Protein AF-A0A7C1CUQ2-F1 (afdb_monomer)

Mean predicted aligned error: 4.77 Å

pLDDT: mean 95.64, std 4.59, range [50.47, 98.88]

Secondary structure (DSSP, 8-state):
-EEEE-S-HHHHHHHHHH-GGGGGSEEE-B-TT--SHHHHHHHHHHHHHHHHHHT-PPPP-B--GGGGHHHHHHHTTSPTTSHHHHHHHHHHHHHHHHHHHHTT-SEEEEGGGG-TTS-HHHHHHHHHHHHHHHT-EE--S-----HHHHHHHTTT----SS-SSHHHHHHHHHHHHHHHHHHHHHHHHH-GGGGGGGGGTTSEEEGGG-----HHHHHHHHHHH--SEEE-SS--TTTTT-SEEE-SS-EEEEE-TT-

Radius of gyration: 22.44 Å; Cα contacts (8 Å, |Δi|>4): 387; chains: 1; bounding box: 48×43×60 Å

Structure (mmCIF, N/CA/C/O backbone):
data_AF-A0A7C1CUQ2-F1
#
_entry.id   AF-A0A7C1CUQ2-F1
#
loop_
_atom_site.group_PDB
_atom_site.id
_atom_site.type_symbol
_atom_site.label_atom_id
_atom_site.label_alt_id
_atom_site.label_comp_id
_atom_site.label_asym_id
_atom_site.label_entity_id
_atom_site.label_seq_id
_atom_site.pdbx_PDB_ins_code
_atom_site.Cartn_x
_atom_site.Cartn_y
_atom_site.Cartn_z
_atom_site.occupancy
_atom_site.B_iso_or_equiv
_atom_site.auth_seq_id
_atom_site.auth_comp_id
_atom_site.auth_asym_id
_atom_site.auth_atom_id
_atom_site.pdbx_PDB_model_num
ATOM 1 N N . MET A 1 1 ? -14.965 -9.491 21.537 1.00 90.06 1 MET A N 1
ATOM 2 C CA . MET A 1 1 ? -14.950 -9.366 20.059 1.00 90.06 1 MET A CA 1
ATOM 3 C C . MET A 1 1 ? -14.063 -8.183 19.712 1.00 90.06 1 MET A C 1
ATOM 5 O O . MET A 1 1 ? -14.203 -7.164 20.374 1.00 90.06 1 MET A O 1
ATOM 9 N N . ASN A 1 2 ? -13.146 -8.318 18.754 1.00 96.19 2 ASN A N 1
ATOM 10 C CA . ASN A 1 2 ? -12.240 -7.240 18.335 1.00 96.19 2 ASN A CA 1
ATOM 11 C C . ASN A 1 2 ? -12.663 -6.714 16.958 1.00 96.19 2 ASN A C 1
ATOM 13 O O . ASN A 1 2 ? -12.965 -7.527 16.085 1.00 96.19 2 ASN A O 1
ATOM 17 N N . LEU A 1 3 ? -12.648 -5.394 16.758 1.00 98.56 3 LEU A N 1
ATOM 18 C CA . LEU A 1 3 ? -12.862 -4.774 15.446 1.00 98.56 3 LEU A CA 1
ATOM 19 C C . LEU A 1 3 ? -11.516 -4.399 14.807 1.00 98.56 3 LEU A C 1
ATOM 21 O O . LEU A 1 3 ? -10.744 -3.615 15.362 1.00 98.56 3 LEU A O 1
ATOM 25 N N . LEU A 1 4 ? -11.229 -4.931 13.621 1.00 98.75 4 LEU A N 1
ATOM 26 C CA . LEU A 1 4 ? -9.996 -4.680 12.880 1.00 98.75 4 LEU A CA 1
ATOM 27 C C . LEU A 1 4 ? -10.258 -3.755 11.689 1.00 98.75 4 LEU A C 1
ATOM 29 O O . LEU A 1 4 ? -10.811 -4.165 10.670 1.00 98.75 4 LEU A O 1
ATOM 33 N N . HIS A 1 5 ? -9.769 -2.518 11.770 1.00 98.75 5 HIS A N 1
ATOM 34 C CA . HIS A 1 5 ? -9.721 -1.635 10.609 1.00 98.75 5 HIS A CA 1
ATOM 35 C C . HIS A 1 5 ? -8.734 -2.160 9.559 1.00 98.75 5 HIS A C 1
ATOM 37 O O . HIS A 1 5 ? -7.545 -2.328 9.846 1.00 98.75 5 HIS A O 1
ATOM 43 N N . VAL A 1 6 ? -9.185 -2.288 8.312 1.00 98.50 6 VAL A N 1
ATOM 44 C CA . VAL A 1 6 ? -8.386 -2.760 7.177 1.00 98.50 6 VAL A CA 1
ATOM 45 C C . VAL A 1 6 ? -8.102 -1.619 6.199 1.00 98.50 6 VAL A C 1
ATOM 47 O O . VAL A 1 6 ? -9.018 -1.027 5.637 1.00 98.50 6 VAL A O 1
ATOM 50 N N . CYS A 1 7 ? -6.823 -1.319 5.940 1.00 97.06 7 CYS A N 1
ATOM 51 C CA . CYS A 1 7 ? -6.423 -0.307 4.945 1.00 97.06 7 CYS A CA 1
ATOM 52 C C . CYS A 1 7 ? -6.209 -0.857 3.528 1.00 97.06 7 CYS A C 1
ATOM 54 O O . CYS A 1 7 ? -6.433 -0.139 2.551 1.00 97.06 7 CYS A O 1
ATOM 56 N N . CYS A 1 8 ? -5.738 -2.100 3.396 1.00 97.69 8 CYS A N 1
ATOM 57 C CA . CYS A 1 8 ? -5.583 -2.800 2.120 1.00 97.69 8 CYS A CA 1
ATOM 58 C C . CYS A 1 8 ? -5.369 -4.307 2.338 1.00 97.69 8 CYS A C 1
ATOM 60 O O . CYS A 1 8 ? -5.000 -4.732 3.433 1.00 97.69 8 CYS A O 1
ATOM 62 N N . ALA A 1 9 ? -5.544 -5.098 1.276 1.00 97.94 9 ALA A N 1
ATOM 63 C CA . ALA A 1 9 ? -5.305 -6.541 1.287 1.00 97.94 9 ALA A CA 1
ATOM 64 C C . ALA A 1 9 ? -3.894 -6.934 1.779 1.00 97.94 9 ALA A C 1
ATOM 66 O O . ALA A 1 9 ? -3.811 -7.742 2.701 1.00 97.94 9 ALA A O 1
ATOM 67 N N . PRO A 1 10 ? -2.785 -6.364 1.255 1.00 97.62 10 PRO A N 1
ATOM 68 C CA . PRO A 1 10 ? -1.447 -6.739 1.717 1.00 97.62 10 PRO A CA 1
ATOM 69 C C . PRO A 1 10 ? -1.202 -6.522 3.214 1.00 97.62 10 PRO A C 1
ATOM 71 O O . PRO A 1 10 ? -0.591 -7.367 3.869 1.00 97.62 10 PRO A O 1
ATOM 74 N N . ASP A 1 11 ? -1.701 -5.410 3.758 1.00 98.12 11 ASP A N 1
ATOM 75 C CA . ASP A 1 11 ? -1.549 -5.092 5.177 1.00 98.12 11 ASP A CA 1
ATOM 76 C C . ASP A 1 11 ? -2.409 -6.026 6.050 1.00 98.12 11 ASP A C 1
ATOM 78 O O . ASP A 1 11 ? -1.975 -6.397 7.138 1.00 98.12 11 ASP A O 1
ATOM 82 N N . LEU A 1 12 ? -3.585 -6.464 5.569 1.00 98.50 12 LEU A N 1
ATOM 83 C CA . LEU A 1 12 ? -4.388 -7.491 6.245 1.00 98.50 12 LEU A CA 1
ATOM 84 C C . LEU A 1 12 ? -3.644 -8.825 6.315 1.00 98.50 12 LEU A C 1
ATOM 86 O O . LEU A 1 12 ? -3.519 -9.370 7.408 1.00 98.50 12 LEU A O 1
ATOM 90 N N . VAL A 1 13 ? -3.116 -9.319 5.187 1.00 98.19 13 VAL A N 1
ATOM 91 C CA . VAL A 1 13 ? -2.350 -10.580 5.143 1.00 98.19 13 VAL A CA 1
ATOM 92 C C . VAL A 1 13 ? -1.184 -10.522 6.127 1.00 98.19 13 VAL A C 1
ATOM 94 O O . VAL A 1 13 ? -1.033 -11.416 6.955 1.00 98.19 13 VAL A O 1
ATOM 97 N N . SER A 1 14 ? -0.397 -9.443 6.087 1.00 98.25 14 SER A N 1
ATOM 98 C CA . SER A 1 14 ? 0.723 -9.238 7.012 1.00 98.25 14 SER A CA 1
ATOM 99 C C . SER A 1 14 ? 0.269 -9.261 8.475 1.00 98.25 14 SER A C 1
ATOM 101 O O . SER A 1 14 ? 0.836 -10.001 9.281 1.00 98.25 14 SER A O 1
ATOM 103 N N . ALA A 1 15 ? -0.818 -8.552 8.799 1.00 98.25 15 ALA A N 1
ATOM 104 C CA . ALA A 1 15 ? -1.339 -8.494 10.157 1.00 98.25 15 ALA A CA 1
ATOM 105 C C . ALA A 1 15 ? -1.796 -9.861 10.683 1.00 98.25 15 ALA A C 1
ATOM 107 O O . ALA A 1 15 ? -1.403 -10.247 11.782 1.00 98.25 15 ALA A O 1
ATOM 108 N N . VAL A 1 16 ? -2.582 -10.614 9.908 1.00 97.69 16 VAL A N 1
ATOM 109 C CA . VAL A 1 16 ? -3.115 -11.913 10.357 1.00 97.69 16 VAL A CA 1
ATOM 110 C C . VAL A 1 16 ? -2.063 -13.022 10.344 1.00 97.69 16 VAL A C 1
ATOM 112 O O . VAL A 1 16 ? -2.164 -13.967 11.125 1.00 97.69 16 VAL A O 1
ATOM 115 N N . VAL A 1 17 ? -1.043 -12.940 9.483 1.00 97.50 17 VAL A N 1
ATOM 116 C CA . VAL A 1 17 ? 0.112 -13.850 9.536 1.00 97.50 17 VAL A CA 1
ATOM 117 C C . VAL A 1 17 ? 0.910 -13.585 10.808 1.00 97.50 17 VAL A C 1
ATOM 119 O O . VAL A 1 17 ? 1.195 -14.521 11.549 1.00 97.50 17 VAL A O 1
ATOM 122 N N . LYS A 1 18 ? 1.191 -12.313 11.123 1.00 97.94 18 LYS A N 1
ATOM 123 C CA . LYS A 1 18 ? 1.966 -11.949 12.315 1.00 97.94 18 LYS A CA 1
ATOM 124 C C . LYS A 1 18 ? 1.218 -12.187 13.629 1.00 97.94 18 LYS A C 1
ATOM 126 O O . LYS A 1 18 ? 1.844 -12.500 14.639 1.00 97.94 18 LYS A O 1
ATOM 131 N N . ARG A 1 19 ? -0.099 -11.978 13.633 1.00 97.06 19 ARG A N 1
ATOM 132 C CA . ARG A 1 19 ? -0.985 -12.050 14.804 1.00 97.06 19 ARG A CA 1
ATOM 133 C C . ARG A 1 19 ? -2.198 -12.901 14.448 1.00 97.06 19 ARG A C 1
ATOM 135 O O . ARG A 1 19 ? -3.221 -12.397 13.984 1.00 97.06 19 ARG A O 1
ATOM 142 N N . ALA A 1 20 ? -2.063 -14.215 14.612 1.00 95.50 20 ALA A N 1
ATOM 143 C CA . ALA A 1 20 ? -3.069 -15.177 14.172 1.00 95.50 20 ALA A CA 1
ATOM 144 C C . ALA A 1 20 ? -4.441 -14.982 14.835 1.00 95.50 20 ALA A C 1
ATOM 146 O O . ALA A 1 20 ? -5.462 -15.290 14.218 1.00 95.50 20 ALA A O 1
ATOM 147 N N . GLU A 1 21 ? -4.478 -14.422 16.044 1.00 95.94 21 GLU A N 1
ATOM 148 C CA . GLU A 1 21 ? -5.701 -14.061 16.757 1.00 95.94 21 GLU A CA 1
ATOM 149 C C . GLU A 1 21 ? -6.559 -13.035 16.000 1.00 95.94 21 GLU A C 1
ATOM 151 O O . GLU A 1 21 ? -7.782 -13.045 16.143 1.00 95.94 21 GLU A O 1
ATOM 156 N N . LEU A 1 22 ? -5.954 -12.210 15.132 1.00 97.06 22 LEU A N 1
ATOM 157 C CA . LEU A 1 22 ? -6.678 -11.213 14.344 1.00 97.06 22 LEU A CA 1
ATOM 158 C C . LEU A 1 22 ? -7.625 -11.837 13.314 1.00 97.06 22 LEU A C 1
ATOM 160 O O . LEU A 1 22 ? -8.566 -11.160 12.908 1.00 97.06 22 LEU A O 1
ATOM 164 N N . ARG A 1 23 ? -7.454 -13.120 12.954 1.00 96.06 23 ARG A N 1
ATOM 165 C CA . ARG A 1 23 ? -8.391 -13.856 12.080 1.00 96.06 23 ARG A CA 1
ATOM 166 C C . ARG A 1 23 ? -9.810 -13.947 12.644 1.00 96.06 23 ARG A C 1
ATOM 168 O O . ARG A 1 23 ? -10.736 -14.189 11.888 1.00 96.06 23 ARG A O 1
ATOM 175 N N . LYS A 1 24 ? -9.975 -13.777 13.960 1.00 96.06 24 LYS A N 1
ATOM 176 C CA . LYS A 1 24 ? -11.276 -13.794 14.650 1.00 96.06 24 LYS A CA 1
ATOM 177 C C . LYS A 1 24 ? -11.887 -12.396 14.817 1.00 96.06 24 LYS A C 1
ATOM 179 O O . LYS A 1 24 ? -12.844 -12.241 15.571 1.00 96.06 24 LYS A O 1
ATOM 184 N N . SER A 1 25 ? -11.272 -11.372 14.228 1.00 97.69 25 SER A N 1
ATOM 185 C CA . SER A 1 25 ? -11.763 -9.997 14.330 1.00 97.69 25 SER A CA 1
ATOM 186 C C . SER A 1 25 ? -12.861 -9.756 13.309 1.00 97.69 25 SER A C 1
ATOM 188 O O . SER A 1 25 ? -12.743 -10.207 12.173 1.00 97.69 25 SER A O 1
ATOM 190 N N . GLU A 1 26 ? -13.849 -8.955 13.690 1.00 98.19 26 GLU A N 1
ATOM 191 C CA . GLU A 1 26 ? -14.748 -8.329 12.725 1.00 98.19 26 GLU A CA 1
ATOM 192 C C . GLU A 1 26 ? -13.917 -7.368 11.866 1.00 98.19 26 GLU A C 1
ATOM 194 O O . GLU A 1 26 ? -13.135 -6.572 12.402 1.00 98.19 26 GLU A O 1
ATOM 199 N N . LEU A 1 27 ? -14.023 -7.454 10.542 1.00 98.62 27 LEU A N 1
ATOM 200 C CA . LEU A 1 27 ? -13.268 -6.579 9.648 1.00 98.62 27 LEU A CA 1
ATOM 201 C C . LEU A 1 27 ? -14.042 -5.283 9.393 1.00 98.62 27 LEU A C 1
ATOM 203 O O . LEU A 1 27 ? -15.258 -5.276 9.252 1.00 98.62 27 LEU A O 1
ATOM 207 N N . PHE A 1 28 ? -13.323 -4.168 9.273 1.00 98.56 28 PHE A N 1
ATOM 208 C CA . PHE A 1 28 ? -13.909 -2.879 8.914 1.00 98.56 28 PHE A CA 1
ATOM 209 C C . PHE A 1 28 ? -13.085 -2.192 7.829 1.00 98.56 28 PHE A C 1
ATOM 211 O O . PHE A 1 28 ? -11.954 -1.757 8.065 1.00 98.56 28 PHE A O 1
ATOM 218 N N . PHE A 1 29 ? -13.640 -2.086 6.622 1.00 98.38 29 PHE A N 1
ATOM 219 C CA . PHE A 1 29 ? -12.973 -1.443 5.492 1.00 98.38 29 PHE A CA 1
ATOM 220 C C . PHE A 1 29 ? -13.489 -0.015 5.288 1.00 98.38 29 PHE A C 1
ATOM 222 O O . PHE A 1 29 ? -14.400 0.227 4.504 1.00 98.38 29 PHE A O 1
ATOM 229 N N . TYR A 1 30 ? -12.874 0.943 5.983 1.00 98.00 30 TYR A N 1
ATOM 230 C CA . TYR A 1 30 ? -13.230 2.361 5.905 1.00 98.00 30 TYR A CA 1
ATOM 231 C C . TYR A 1 30 ? -12.010 3.216 5.575 1.00 98.00 30 TYR A C 1
ATOM 233 O O . TYR A 1 30 ? -11.144 3.481 6.407 1.00 98.00 30 TYR A O 1
ATOM 241 N N . ASN A 1 31 ? -11.928 3.643 4.317 1.00 97.75 31 ASN A N 1
ATOM 242 C CA . ASN A 1 31 ? -10.782 4.375 3.791 1.00 97.75 31 ASN A CA 1
ATOM 243 C C . ASN A 1 31 ? -11.260 5.539 2.907 1.00 97.75 31 ASN A C 1
ATOM 245 O O . ASN A 1 31 ? -11.070 5.498 1.688 1.00 97.75 31 ASN A O 1
ATOM 249 N N . PRO A 1 32 ? -11.853 6.592 3.506 1.00 97.88 32 PRO A N 1
ATOM 250 C CA . PRO A 1 32 ? -12.431 7.721 2.765 1.00 97.88 32 PRO A CA 1
ATOM 251 C C . PRO A 1 32 ? -11.373 8.486 1.960 1.00 97.88 32 PRO A C 1
ATOM 253 O O . PRO A 1 32 ? -11.654 9.152 0.975 1.00 97.88 32 PRO A O 1
ATOM 256 N N . ASN A 1 33 ? -10.100 8.330 2.323 1.00 97.50 33 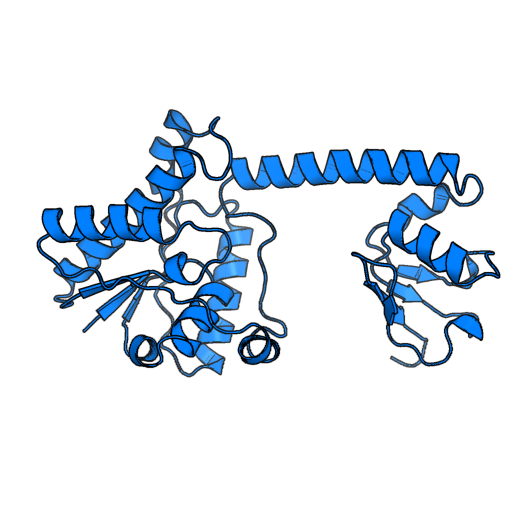ASN A N 1
ATOM 257 C CA . ASN A 1 33 ? -8.999 8.925 1.593 1.00 97.50 33 ASN A CA 1
ATOM 258 C C . ASN A 1 33 ? -8.737 8.284 0.220 1.00 97.50 33 ASN A C 1
ATOM 260 O O . ASN A 1 33 ? -7.834 8.767 -0.455 1.00 97.50 33 ASN A O 1
ATOM 264 N N . ILE A 1 34 ? -9.356 7.156 -0.151 1.00 98.12 34 ILE A N 1
ATOM 265 C CA . ILE A 1 34 ? -9.040 6.481 -1.418 1.00 98.12 34 ILE A CA 1
ATOM 266 C C . ILE A 1 34 ? -9.673 7.231 -2.592 1.00 98.12 34 ILE A C 1
ATOM 268 O O . ILE A 1 34 ? -10.890 7.363 -2.701 1.00 98.12 34 ILE A O 1
ATOM 272 N N . PHE A 1 35 ? -8.814 7.667 -3.504 1.00 96.12 35 PHE A N 1
ATOM 273 C CA . PHE A 1 35 ? -9.154 8.404 -4.701 1.00 96.12 35 PHE A CA 1
ATOM 274 C C . PHE A 1 35 ? -8.265 7.957 -5.871 1.00 96.12 35 PHE A C 1
ATOM 276 O O . PHE A 1 35 ? -7.043 7.903 -5.708 1.00 96.12 35 PHE A O 1
ATOM 283 N N . PRO A 1 36 ? -8.818 7.749 -7.075 1.00 96.88 36 PRO A N 1
ATOM 284 C CA . PRO A 1 36 ? -10.237 7.869 -7.422 1.00 96.88 36 PRO A CA 1
ATOM 285 C C . PRO A 1 36 ? -11.031 6.601 -7.050 1.00 96.88 36 PRO A C 1
ATOM 287 O O . PRO A 1 36 ? -10.481 5.666 -6.461 1.00 96.88 36 PRO A O 1
ATOM 290 N N . VAL A 1 37 ? -12.322 6.556 -7.388 1.00 97.12 37 VAL A N 1
ATOM 291 C CA . VAL A 1 37 ? -13.207 5.415 -7.087 1.00 97.12 37 VAL A CA 1
ATOM 292 C C . VAL A 1 37 ? -12.683 4.095 -7.665 1.00 97.12 37 VAL A C 1
ATOM 294 O O . VAL A 1 37 ? -12.789 3.048 -7.031 1.00 97.12 37 VAL A O 1
ATOM 297 N N . GLU A 1 38 ? -12.012 4.121 -8.817 1.00 97.69 38 GLU A N 1
ATOM 298 C CA . GLU A 1 38 ? -11.431 2.927 -9.434 1.00 97.69 38 GLU A CA 1
ATOM 299 C C . GLU A 1 38 ? -10.332 2.309 -8.561 1.00 97.69 38 GLU A C 1
ATOM 301 O O . GLU A 1 38 ? -10.172 1.089 -8.535 1.00 97.69 38 GLU A O 1
ATOM 306 N N . GLU A 1 39 ? -9.581 3.128 -7.817 1.00 97.81 39 GLU A N 1
ATOM 307 C CA . GLU A 1 39 ? -8.596 2.627 -6.855 1.00 97.81 39 GLU A CA 1
ATOM 308 C C . GLU A 1 39 ? -9.281 1.941 -5.673 1.00 97.81 39 GLU A C 1
ATOM 310 O O . GLU A 1 39 ? -8.819 0.892 -5.219 1.00 97.81 39 GLU A O 1
ATOM 315 N N . PHE A 1 40 ? -10.393 2.500 -5.192 1.00 97.88 40 PHE A N 1
ATOM 316 C CA . PHE A 1 40 ? -11.182 1.892 -4.124 1.00 97.88 40 PHE A CA 1
ATOM 317 C C . PHE A 1 40 ? -11.700 0.518 -4.550 1.00 97.88 40 PHE A C 1
ATOM 319 O O . PHE A 1 40 ? -11.466 -0.465 -3.845 1.00 97.88 40 PHE A O 1
ATOM 326 N N . LEU A 1 41 ? -12.298 0.425 -5.742 1.00 97.88 41 LEU A N 1
ATOM 327 C CA . LEU A 1 41 ? -12.801 -0.835 -6.290 1.00 97.88 41 LEU A CA 1
ATOM 328 C C . LEU A 1 41 ? -11.687 -1.878 -6.450 1.00 97.88 41 LEU A C 1
ATOM 330 O O . LEU A 1 41 ? -11.871 -3.033 -6.072 1.00 97.88 41 LEU A O 1
ATOM 334 N N . ARG A 1 42 ? -10.501 -1.482 -6.934 1.00 98.00 42 ARG A N 1
ATOM 335 C CA . ARG A 1 42 ? -9.339 -2.384 -7.045 1.00 98.00 42 ARG A CA 1
ATOM 336 C C . ARG A 1 42 ? -8.858 -2.892 -5.689 1.00 98.00 42 ARG A C 1
ATOM 338 O O . ARG A 1 42 ? -8.554 -4.077 -5.552 1.00 98.00 42 ARG A O 1
ATOM 345 N N . ARG A 1 43 ? -8.777 -2.017 -4.681 1.00 98.12 43 ARG A N 1
ATOM 346 C CA . ARG A 1 43 ? -8.374 -2.407 -3.319 1.00 98.12 43 ARG A CA 1
ATOM 347 C C . ARG A 1 43 ? -9.406 -3.314 -2.660 1.00 98.12 43 ARG A C 1
ATOM 349 O O . ARG A 1 43 ? -9.008 -4.272 -2.003 1.00 98.12 43 ARG A O 1
ATOM 356 N N . TYR A 1 44 ? -10.693 -3.039 -2.856 1.00 98.19 44 TYR A N 1
ATOM 357 C CA . TYR A 1 44 ? -11.774 -3.855 -2.312 1.00 98.19 44 TYR A CA 1
ATOM 358 C C . TYR A 1 44 ? -11.857 -5.229 -2.994 1.00 98.19 44 TYR A C 1
ATOM 360 O O . TYR A 1 44 ? -11.968 -6.238 -2.308 1.00 98.19 44 TYR A O 1
ATOM 368 N N . ASP A 1 45 ? -11.686 -5.318 -4.319 1.00 98.12 45 ASP A N 1
ATOM 369 C CA . ASP A 1 45 ? -11.609 -6.614 -5.015 1.00 98.12 45 ASP A CA 1
ATOM 370 C C . ASP A 1 45 ? -10.401 -7.447 -4.557 1.00 98.12 45 ASP A C 1
ATOM 372 O O . ASP A 1 45 ? -10.500 -8.661 -4.369 1.00 98.12 45 ASP A O 1
ATOM 376 N N . ALA A 1 46 ? -9.259 -6.801 -4.318 1.00 98.25 46 ALA A N 1
ATOM 377 C CA . ALA A 1 46 ? -8.096 -7.473 -3.751 1.00 98.25 46 ALA A CA 1
ATOM 378 C C . ALA A 1 46 ? -8.357 -7.973 -2.324 1.00 98.25 46 ALA A C 1
ATOM 380 O O . ALA A 1 46 ? -7.962 -9.089 -1.992 1.00 98.25 46 ALA A O 1
ATOM 381 N N . LEU A 1 47 ? -9.049 -7.176 -1.501 1.00 98.38 47 LEU A N 1
ATOM 382 C CA . LEU A 1 47 ? -9.488 -7.581 -0.166 1.00 98.38 47 LEU A CA 1
ATOM 383 C C . LEU A 1 47 ? -10.431 -8.784 -0.235 1.00 98.38 47 LEU A C 1
ATOM 385 O O . LEU A 1 47 ? -10.205 -9.756 0.475 1.00 98.38 47 LEU A O 1
ATOM 389 N N . ARG A 1 48 ? -11.416 -8.762 -1.136 1.00 98.19 48 ARG A N 1
ATOM 390 C CA . ARG A 1 48 ? -12.344 -9.873 -1.384 1.00 98.19 48 ARG A CA 1
ATOM 391 C C . ARG A 1 48 ? -11.612 -11.171 -1.721 1.00 98.19 48 ARG A C 1
ATOM 393 O O . ARG A 1 48 ? -11.933 -12.211 -1.155 1.00 98.19 48 ARG A O 1
ATOM 400 N N . LYS A 1 49 ? -10.621 -11.116 -2.619 1.00 97.81 49 LYS A N 1
ATOM 401 C CA . LYS A 1 49 ? -9.799 -12.283 -2.989 1.00 97.81 49 LYS A CA 1
ATOM 402 C C . LYS A 1 49 ? -9.021 -12.833 -1.794 1.00 97.81 49 LYS A C 1
ATOM 404 O O . LYS A 1 49 ? -9.065 -14.032 -1.555 1.00 97.81 49 LYS A O 1
ATOM 409 N N . VAL A 1 50 ? -8.377 -11.956 -1.021 1.00 97.94 50 VAL A N 1
ATOM 410 C CA . VAL A 1 50 ? -7.644 -12.347 0.194 1.00 97.94 50 VAL A CA 1
ATOM 411 C C . VAL A 1 50 ? -8.572 -12.944 1.251 1.00 97.94 50 VAL A C 1
ATOM 413 O O . VAL A 1 50 ? -8.231 -13.964 1.838 1.00 97.94 50 VAL A O 1
ATOM 416 N N . CYS A 1 51 ? -9.745 -12.352 1.485 1.00 97.94 51 CYS A N 1
ATOM 417 C CA . CYS A 1 51 ? -10.707 -12.876 2.455 1.00 97.94 51 CYS A CA 1
ATOM 418 C C . CYS A 1 51 ? -11.172 -14.283 2.059 1.00 97.94 51 CYS A C 1
ATOM 420 O O . CYS A 1 51 ? -11.159 -15.182 2.893 1.00 97.94 51 CYS A O 1
ATOM 422 N N . ALA A 1 52 ? -11.473 -14.504 0.774 1.00 97.00 52 ALA A N 1
ATOM 423 C CA . ALA A 1 52 ? -11.829 -15.826 0.265 1.00 97.00 52 ALA A CA 1
ATOM 424 C C . ALA A 1 52 ? -10.691 -16.849 0.438 1.00 97.00 52 ALA A C 1
ATOM 426 O O . ALA A 1 52 ? -10.924 -17.953 0.920 1.00 97.00 52 ALA A O 1
ATOM 427 N N . GLU A 1 53 ? -9.456 -16.482 0.090 1.00 96.12 53 GLU A N 1
ATOM 428 C CA . GLU A 1 53 ? -8.297 -17.379 0.187 1.00 96.12 53 GLU A CA 1
ATOM 429 C C . GLU A 1 53 ? -7.928 -17.718 1.639 1.00 96.12 53 GLU A C 1
ATOM 431 O O . GLU A 1 53 ? -7.521 -18.838 1.938 1.00 96.12 53 GLU A O 1
ATOM 436 N N . MET A 1 54 ? -8.112 -16.773 2.562 1.00 95.56 54 MET A N 1
ATOM 437 C CA . MET A 1 54 ? -7.769 -16.938 3.976 1.00 95.56 54 MET A CA 1
ATOM 438 C C . MET A 1 54 ? -8.947 -17.373 4.857 1.00 95.56 54 MET A C 1
ATOM 440 O O . MET A 1 54 ? -8.765 -17.483 6.070 1.00 95.56 54 MET A O 1
ATOM 444 N N . SER A 1 55 ? -10.123 -17.627 4.269 1.00 96.38 55 SER A N 1
ATOM 445 C CA . SER A 1 55 ? -11.366 -17.953 4.989 1.00 96.38 55 SER A CA 1
ATOM 446 C C . SER A 1 55 ? -11.729 -16.912 6.060 1.00 96.38 55 SER A C 1
ATOM 448 O O . SER A 1 55 ? -11.981 -17.254 7.213 1.00 96.38 55 SER A O 1
ATOM 450 N N . LEU A 1 56 ? -11.697 -15.633 5.679 1.00 97.38 56 LEU A N 1
ATOM 451 C CA . LEU A 1 56 ? -12.110 -14.496 6.505 1.00 97.38 56 LEU A CA 1
ATOM 452 C C . LEU A 1 56 ? -13.428 -13.921 5.983 1.00 97.38 56 LEU A C 1
ATOM 454 O O . LEU A 1 56 ? -13.668 -13.920 4.773 1.00 97.38 56 LEU A O 1
ATOM 458 N N . ASP A 1 57 ? -14.231 -13.361 6.882 1.00 96.81 57 ASP A N 1
ATOM 459 C CA . ASP A 1 57 ? -15.457 -12.665 6.505 1.00 96.81 57 ASP A CA 1
ATOM 460 C C . ASP A 1 57 ? -15.129 -11.341 5.805 1.00 96.81 57 ASP A C 1
ATOM 462 O O . ASP A 1 57 ? -14.328 -10.531 6.278 1.00 96.81 57 ASP A O 1
ATOM 466 N N . LEU A 1 58 ? -15.727 -11.132 4.632 1.00 97.94 58 LEU A N 1
ATOM 467 C CA . LEU A 1 58 ? -15.545 -9.909 3.858 1.00 97.94 58 LEU A CA 1
ATOM 468 C C . LEU A 1 58 ? -16.366 -8.777 4.495 1.00 97.94 58 LEU A C 1
ATOM 470 O O . LEU A 1 58 ? -17.586 -8.910 4.576 1.00 97.94 58 LEU A O 1
ATOM 474 N N . PRO A 1 59 ? -15.749 -7.643 4.876 1.00 96.88 59 PRO A N 1
ATOM 475 C CA . PRO A 1 59 ? -16.492 -6.511 5.414 1.00 96.88 59 PRO A CA 1
ATOM 476 C C . PRO A 1 59 ? -17.376 -5.849 4.360 1.00 96.88 59 PRO A C 1
ATOM 478 O O . PRO A 1 59 ? -17.049 -5.846 3.166 1.00 96.88 59 PRO A O 1
ATOM 481 N N . GLU A 1 60 ? -18.439 -5.190 4.817 1.00 94.50 60 GLU A N 1
ATOM 482 C CA . GLU A 1 60 ? -19.256 -4.321 3.972 1.00 94.50 60 GLU A CA 1
ATOM 483 C C . GLU A 1 60 ? -18.418 -3.242 3.270 1.00 94.50 60 GLU A C 1
ATOM 485 O O . GLU A 1 60 ? -17.377 -2.773 3.749 1.00 94.50 60 GLU A O 1
ATOM 490 N N . GLN A 1 61 ? -18.886 -2.849 2.089 1.00 90.44 61 GLN A N 1
ATOM 491 C CA . GLN A 1 61 ? -18.215 -1.873 1.250 1.00 90.44 61 GLN A CA 1
ATOM 492 C C . GLN A 1 61 ? -18.630 -0.447 1.639 1.00 90.44 61 GLN A C 1
ATOM 494 O O . GLN A 1 61 ? -19.630 0.070 1.148 1.00 90.44 61 GLN A O 1
ATOM 499 N N . TYR A 1 62 ? -17.829 0.223 2.470 1.00 91.44 62 TYR A N 1
ATOM 500 C CA . TYR A 1 62 ? -18.049 1.628 2.828 1.00 91.44 62 TYR A CA 1
ATOM 501 C C . TYR A 1 62 ? -17.171 2.574 2.001 1.00 91.44 62 TYR A C 1
ATOM 503 O O . TYR A 1 62 ? -15.947 2.610 2.167 1.00 91.44 62 TYR A O 1
ATOM 511 N N . TYR A 1 63 ? -17.796 3.371 1.129 1.00 93.56 63 TYR A N 1
ATOM 512 C CA . TYR A 1 63 ? -17.122 4.400 0.334 1.00 93.56 63 TYR A CA 1
ATOM 513 C C . TYR A 1 63 ? -17.744 5.779 0.564 1.00 93.56 63 TYR A C 1
ATOM 515 O O . TYR A 1 63 ? -18.712 6.140 -0.095 1.00 93.56 63 TYR A O 1
ATOM 523 N N . PHE A 1 64 ? -17.152 6.534 1.490 1.00 95.69 64 PHE A N 1
ATOM 524 C CA . PHE A 1 64 ? -17.566 7.892 1.861 1.00 95.69 64 PHE A CA 1
ATOM 525 C C . PHE A 1 64 ? -16.398 8.871 1.652 1.00 95.69 64 PHE A C 1
ATOM 527 O O . PHE A 1 64 ? -15.772 9.302 2.622 1.00 95.69 64 PHE A O 1
ATOM 534 N N . PRO A 1 65 ? -15.977 9.146 0.402 1.00 95.38 65 PRO A N 1
ATOM 535 C CA . PRO A 1 65 ? -14.830 10.018 0.131 1.00 95.38 65 PRO A CA 1
ATOM 536 C C . PRO A 1 65 ? -14.980 11.436 0.705 1.00 95.38 65 PRO A C 1
ATOM 538 O O . PRO A 1 65 ? -13.980 12.074 1.039 1.00 95.38 65 PRO A O 1
ATOM 541 N N . GLU A 1 66 ? -16.213 11.910 0.861 1.00 96.75 66 GLU A N 1
ATOM 542 C CA . GLU A 1 66 ? -16.571 13.190 1.463 1.00 96.75 66 GLU A CA 1
ATOM 543 C C . GLU A 1 66 ? -16.054 13.344 2.900 1.00 96.75 66 GLU A C 1
ATOM 545 O O . GLU A 1 66 ? -15.630 14.442 3.264 1.00 96.75 66 GLU A O 1
ATOM 550 N N . ASP A 1 67 ? -15.948 12.253 3.670 1.00 97.25 67 ASP A N 1
ATOM 551 C CA . ASP A 1 67 ? -15.413 12.262 5.042 1.00 97.25 67 ASP A CA 1
ATOM 552 C C . ASP A 1 67 ? -13.934 12.704 5.089 1.00 97.25 67 ASP A C 1
ATOM 554 O O . ASP A 1 67 ? -13.396 13.022 6.151 1.00 97.25 67 ASP A O 1
ATOM 558 N N . PHE A 1 68 ? -13.237 12.708 3.946 1.00 97.75 68 PHE A N 1
ATOM 559 C CA . PHE A 1 68 ? -11.845 13.144 3.838 1.00 97.75 68 PHE A CA 1
ATOM 560 C C . PHE A 1 68 ? -11.678 14.621 3.442 1.00 97.75 68 PHE A C 1
ATOM 562 O O . PHE A 1 68 ? -10.546 15.113 3.454 1.00 97.75 68 PHE A O 1
ATOM 569 N N . SER A 1 69 ? -12.764 15.328 3.112 1.00 95.94 69 SER A N 1
ATOM 570 C CA . SER A 1 69 ? -12.727 16.702 2.578 1.00 95.94 69 SER A CA 1
ATOM 571 C C . SER A 1 69 ? -12.011 17.666 3.522 1.00 95.94 69 SER A C 1
ATOM 573 O O . SER A 1 69 ? -11.021 18.273 3.128 1.00 95.94 69 SER A O 1
ATOM 575 N N . ASP A 1 70 ? -12.382 17.688 4.805 1.00 96.44 70 ASP A N 1
ATOM 576 C CA . ASP A 1 70 ? -11.771 18.584 5.801 1.00 96.44 70 ASP A CA 1
ATOM 577 C C . ASP A 1 70 ? -10.259 18.362 5.955 1.00 96.44 70 ASP A C 1
ATOM 579 O O . ASP A 1 70 ? -9.474 19.303 6.121 1.00 96.44 70 ASP A O 1
ATOM 583 N N . VAL A 1 71 ? -9.827 17.096 5.893 1.00 97.44 71 VAL A N 1
ATOM 584 C CA . VAL A 1 71 ? -8.404 16.738 5.950 1.00 97.44 71 VAL A CA 1
ATOM 585 C C . VAL A 1 71 ? -7.682 17.233 4.700 1.00 97.44 71 VAL A C 1
ATOM 587 O O . VAL A 1 71 ? -6.537 17.683 4.793 1.00 97.44 71 VAL A O 1
ATOM 590 N N . LEU A 1 72 ? -8.321 17.132 3.536 1.00 95.69 72 LEU A N 1
ATOM 591 C CA . LEU A 1 72 ? -7.758 17.588 2.274 1.00 95.69 72 LEU A CA 1
ATOM 592 C C . LEU A 1 72 ? -7.672 19.116 2.212 1.00 95.69 72 LEU A C 1
ATOM 594 O O . LEU A 1 72 ? -6.623 19.630 1.832 1.00 95.69 72 LEU A O 1
ATOM 598 N N . ASP A 1 73 ? -8.708 19.826 2.641 1.00 96.81 73 ASP A N 1
ATOM 599 C CA . ASP A 1 73 ? -8.757 21.289 2.618 1.00 96.81 73 ASP A CA 1
ATOM 600 C C . ASP A 1 73 ? -7.740 21.898 3.586 1.00 96.81 73 ASP A C 1
ATOM 602 O O . ASP A 1 73 ? -7.028 22.844 3.250 1.00 96.81 73 ASP A O 1
ATOM 606 N N . SER A 1 74 ? -7.599 21.298 4.771 1.00 97.44 74 SER A N 1
ATOM 607 C CA . SER A 1 74 ? -6.711 21.817 5.816 1.00 97.44 74 SER A CA 1
ATOM 608 C C . SER A 1 74 ? -5.251 21.388 5.642 1.00 97.44 74 SER A C 1
ATOM 610 O O . SER A 1 74 ? -4.339 22.117 6.023 1.00 97.44 74 SER A O 1
ATOM 612 N N . PHE A 1 75 ? -5.002 20.189 5.100 1.00 97.44 75 PHE A N 1
ATOM 613 C CA . PHE A 1 75 ? -3.665 19.575 5.076 1.00 97.44 75 PHE A CA 1
ATOM 614 C C . PHE A 1 75 ? -3.252 19.041 3.698 1.00 97.44 75 PHE A C 1
ATOM 616 O O . PHE A 1 75 ? -2.261 18.322 3.585 1.00 97.44 75 PHE A O 1
ATOM 623 N N . GLY A 1 76 ? -3.970 19.358 2.622 1.00 94.38 76 GLY A N 1
ATOM 624 C CA . GLY A 1 76 ? -3.705 18.815 1.285 1.00 94.38 76 GLY A CA 1
ATOM 625 C C . GLY A 1 76 ? -2.290 19.087 0.769 1.00 94.38 76 GLY A C 1
ATOM 626 O O . GLY A 1 76 ? -1.699 18.209 0.135 1.00 94.38 76 GLY A O 1
ATOM 627 N N . ALA A 1 77 ? -1.733 20.254 1.109 1.00 94.81 77 ALA A N 1
ATOM 628 C CA . ALA A 1 77 ? -0.392 20.694 0.718 1.00 94.81 77 ALA A CA 1
ATOM 629 C C . ALA A 1 77 ? 0.755 20.035 1.510 1.00 94.81 77 ALA A C 1
ATOM 631 O O . ALA A 1 77 ? 1.908 20.100 1.084 1.00 94.81 77 ALA A O 1
ATOM 632 N N . GLU A 1 78 ? 0.464 19.389 2.642 1.00 95.75 78 GLU A N 1
ATOM 633 C CA . GLU A 1 78 ? 1.473 18.683 3.436 1.00 95.75 78 GLU A CA 1
ATOM 634 C C . GLU A 1 78 ? 2.092 17.530 2.644 1.00 95.75 78 GLU A C 1
ATOM 636 O O . GLU A 1 78 ? 1.428 16.875 1.848 1.00 95.75 78 GLU A O 1
ATOM 641 N N . ARG A 1 79 ? 3.359 17.203 2.887 1.00 91.38 79 ARG A N 1
ATOM 642 C CA . ARG A 1 79 ? 3.991 16.035 2.250 1.00 91.38 79 ARG A CA 1
ATOM 643 C C . ARG A 1 79 ? 3.426 14.715 2.779 1.00 91.38 79 ARG A C 1
ATOM 645 O O . ARG A 1 79 ? 2.934 14.634 3.909 1.00 91.38 79 ARG A O 1
ATOM 652 N N . GLU A 1 80 ? 3.567 13.636 2.012 1.00 92.12 80 GLU A N 1
ATOM 653 C CA . GLU A 1 80 ? 3.303 12.295 2.537 1.00 92.12 80 GLU A CA 1
ATOM 654 C C . GLU A 1 80 ? 4.172 11.993 3.776 1.00 92.12 80 GLU A C 1
ATOM 656 O O . GLU A 1 80 ? 5.361 12.306 3.819 1.00 92.12 80 GLU A O 1
ATOM 661 N N . GLY A 1 81 ? 3.549 11.434 4.818 1.00 91.62 81 GLY A N 1
ATOM 662 C CA . GLY A 1 81 ? 4.154 11.254 6.144 1.00 91.62 81 GLY A CA 1
ATOM 663 C C . GLY A 1 81 ? 4.046 12.475 7.070 1.00 91.62 81 GLY A C 1
ATOM 664 O O . GLY A 1 81 ? 4.333 12.344 8.255 1.00 91.62 81 GLY A O 1
ATOM 665 N N . GLY A 1 82 ? 3.605 13.632 6.564 1.00 94.88 82 GLY A N 1
ATOM 666 C CA . GLY A 1 82 ? 3.349 14.845 7.348 1.00 94.88 82 GLY A CA 1
ATOM 667 C C . GLY A 1 82 ? 1.985 14.861 8.048 1.00 94.88 82 GLY A C 1
ATOM 668 O O . GLY A 1 82 ? 1.343 13.820 8.243 1.00 94.88 82 GLY A O 1
ATOM 669 N N . MET A 1 83 ? 1.510 16.063 8.397 1.00 97.12 83 MET A N 1
ATOM 670 C CA . MET A 1 83 ? 0.301 16.242 9.216 1.00 97.12 83 MET A CA 1
ATOM 671 C C . MET A 1 83 ? -0.962 15.673 8.553 1.00 97.12 83 MET A C 1
ATOM 673 O O . MET A 1 83 ? -1.798 15.065 9.222 1.00 97.12 83 MET A O 1
ATOM 677 N N . ARG A 1 84 ? -1.054 15.729 7.218 1.00 97.31 84 ARG A N 1
ATOM 678 C CA . ARG A 1 84 ? -2.115 15.056 6.448 1.00 97.31 84 ARG A CA 1
ATOM 679 C C . ARG A 1 84 ? -2.238 13.576 6.789 1.00 97.31 84 ARG A C 1
ATOM 681 O O . ARG A 1 84 ? -3.342 13.060 6.940 1.00 97.31 84 ARG A O 1
ATOM 688 N N . CYS A 1 85 ? -1.114 12.867 6.901 1.00 97.56 85 CYS A N 1
ATOM 689 C CA . CYS A 1 85 ? -1.127 11.446 7.235 1.00 97.56 85 CYS A CA 1
ATOM 690 C C . CYS A 1 85 ? -1.534 11.209 8.692 1.00 97.56 85 CYS A C 1
ATOM 692 O O . CYS A 1 85 ? -2.276 10.260 8.931 1.00 97.56 85 CYS A O 1
ATOM 694 N N . VAL A 1 86 ? -1.122 12.075 9.628 1.00 98.00 86 VAL A N 1
ATOM 695 C CA . VAL A 1 86 ? -1.589 12.044 11.029 1.00 98.00 86 VAL A CA 1
ATOM 696 C C . VAL A 1 86 ? -3.116 12.116 11.062 1.00 98.00 86 VAL A C 1
ATOM 698 O O . VAL A 1 86 ? -3.764 11.225 11.604 1.00 98.00 86 VAL A O 1
ATOM 701 N N . LYS A 1 87 ? -3.695 13.124 10.402 1.00 98.38 87 LYS A N 1
ATOM 702 C CA . LYS A 1 87 ? -5.142 13.373 10.396 1.00 98.38 87 LYS A CA 1
ATOM 703 C C . LYS A 1 87 ? -5.938 12.309 9.653 1.00 98.38 87 LYS A C 1
ATOM 705 O O . LYS A 1 87 ? -6.990 11.890 10.116 1.00 98.38 87 LYS A O 1
ATOM 710 N N . CYS A 1 88 ? -5.390 11.780 8.565 1.00 98.31 88 CYS A N 1
ATOM 711 C CA . CYS A 1 88 ? -5.951 10.635 7.853 1.00 98.31 88 CYS A CA 1
ATOM 712 C C . CYS A 1 88 ? -6.007 9.363 8.724 1.00 98.31 88 CYS A C 1
ATOM 714 O O . CYS A 1 88 ? -6.952 8.582 8.629 1.00 98.31 88 CYS A O 1
ATOM 716 N N . ILE A 1 89 ? -4.981 9.107 9.545 1.00 98.56 89 ILE A N 1
ATOM 717 C CA . ILE A 1 89 ? -4.973 7.972 10.483 1.00 98.56 89 ILE A CA 1
ATOM 718 C C . ILE A 1 89 ? -5.973 8.225 11.618 1.00 98.56 89 ILE A C 1
ATOM 720 O O . ILE A 1 89 ? -6.779 7.344 11.900 1.00 98.56 89 ILE A O 1
ATOM 724 N N . GLU A 1 90 ? -5.974 9.427 12.205 1.00 98.69 90 GLU A N 1
ATOM 725 C CA . GLU A 1 90 ? -6.919 9.832 13.259 1.00 98.69 90 GLU A CA 1
ATOM 726 C C . GLU A 1 90 ? -8.377 9.673 12.811 1.00 98.69 90 GLU A C 1
ATOM 728 O O . GLU A 1 90 ? -9.151 9.036 13.518 1.00 98.69 90 GLU A O 1
ATOM 733 N N . LEU A 1 91 ? -8.735 10.142 11.611 1.00 98.62 91 LEU A N 1
ATOM 734 C CA . LEU A 1 91 ? -10.077 9.991 11.035 1.00 98.62 91 LEU A CA 1
ATOM 735 C C . LEU A 1 91 ? -10.522 8.521 10.965 1.00 98.62 91 LEU A C 1
ATOM 737 O O . LEU A 1 91 ? -11.619 8.169 11.401 1.00 98.62 91 LEU A O 1
ATOM 741 N N . ARG A 1 92 ? -9.661 7.651 10.428 1.00 98.56 92 ARG A N 1
ATOM 742 C CA . ARG A 1 92 ? -9.973 6.227 10.240 1.00 98.56 92 ARG A CA 1
ATOM 743 C C . ARG A 1 92 ? -10.094 5.488 11.568 1.00 98.56 92 ARG A C 1
ATOM 745 O O . ARG A 1 92 ? -11.049 4.738 11.769 1.00 98.56 92 ARG A O 1
ATOM 752 N N . LEU A 1 93 ? -9.167 5.727 12.495 1.00 98.75 93 LEU A N 1
ATOM 753 C CA . LEU A 1 93 ? -9.200 5.097 13.815 1.00 98.75 93 LEU A CA 1
ATOM 754 C C . LEU A 1 93 ? -10.358 5.607 14.668 1.00 98.75 93 LEU A C 1
ATOM 756 O O . LEU A 1 93 ? -10.981 4.808 15.356 1.00 98.75 93 LEU A O 1
ATOM 760 N N . ARG A 1 94 ? -10.708 6.893 14.575 1.00 98.81 94 ARG A N 1
ATOM 761 C CA . ARG A 1 94 ? -11.863 7.464 15.275 1.00 98.81 94 ARG A CA 1
ATOM 762 C C . ARG A 1 94 ? -13.163 6.807 14.822 1.00 98.81 94 ARG A C 1
ATOM 764 O O . ARG A 1 94 ? -13.930 6.353 15.663 1.00 98.81 94 ARG A O 1
ATOM 771 N N . LYS A 1 95 ? -13.384 6.684 13.506 1.00 98.50 95 LYS A N 1
ATOM 772 C CA . LYS A 1 95 ? -14.561 5.979 12.966 1.00 98.50 95 LYS A CA 1
ATOM 773 C C . LYS A 1 95 ? -14.604 4.519 13.428 1.00 98.50 95 LYS A C 1
ATOM 775 O O . LYS A 1 95 ? -15.667 4.019 13.776 1.00 98.50 95 LYS A O 1
ATOM 780 N N . THR A 1 96 ? -13.441 3.869 13.483 1.00 98.62 96 THR A N 1
ATOM 781 C CA . THR A 1 96 ? -13.310 2.484 13.958 1.00 98.62 96 THR A CA 1
ATOM 782 C C . THR A 1 96 ? -13.657 2.361 15.443 1.00 98.62 96 THR A C 1
ATOM 784 O O . THR A 1 96 ? -14.423 1.478 15.801 1.00 98.62 96 THR A O 1
ATOM 787 N N . ALA A 1 97 ? -13.158 3.253 16.304 1.00 98.75 97 ALA A N 1
ATOM 788 C CA . ALA A 1 97 ? -13.468 3.251 17.736 1.00 98.75 97 ALA A CA 1
ATOM 789 C C . ALA A 1 97 ? -14.968 3.476 18.001 1.00 98.75 97 ALA A C 1
ATOM 791 O O . ALA A 1 97 ? -15.570 2.759 18.800 1.00 98.75 97 ALA A O 1
ATOM 792 N N . ILE A 1 98 ? -15.586 4.418 17.276 1.00 98.50 98 ILE A N 1
ATOM 793 C CA . ILE A 1 98 ? -17.033 4.681 17.344 1.00 98.50 98 ILE A CA 1
ATOM 794 C C . ILE A 1 98 ? -17.827 3.431 16.949 1.00 98.50 98 ILE A C 1
ATOM 796 O O . ILE A 1 98 ? -18.723 3.015 17.685 1.00 98.50 98 ILE A O 1
ATOM 800 N N . LEU A 1 99 ? -17.483 2.806 15.815 1.00 98.38 99 LEU A N 1
ATOM 801 C CA . LEU A 1 99 ? -18.156 1.591 15.360 1.00 98.38 99 LEU A CA 1
ATOM 802 C C . LEU A 1 99 ? -17.975 0.452 16.369 1.00 98.38 99 LEU A C 1
ATOM 804 O O . LEU A 1 99 ? -18.960 -0.166 16.760 1.00 98.38 99 LEU A O 1
ATOM 808 N N . ALA A 1 100 ? -16.749 0.231 16.848 1.00 98.44 100 ALA A N 1
ATOM 809 C CA . ALA A 1 100 ? -16.424 -0.803 17.825 1.00 98.44 100 ALA A CA 1
ATOM 810 C C . ALA A 1 100 ? -17.282 -0.681 19.095 1.00 98.44 100 ALA A C 1
ATOM 812 O O . ALA A 1 100 ? -17.875 -1.669 19.525 1.00 98.44 100 ALA A O 1
ATOM 813 N N . LYS A 1 101 ? -17.439 0.531 19.644 1.00 98.00 101 LYS A N 1
ATOM 814 C CA . LYS A 1 101 ? -18.359 0.778 20.763 1.00 98.00 101 LYS A CA 1
ATOM 815 C C . LYS A 1 101 ? -19.813 0.479 20.399 1.00 98.00 101 LYS A C 1
ATOM 817 O O . LYS A 1 101 ? -20.497 -0.185 21.172 1.00 98.00 101 LYS A O 1
ATOM 822 N N . SER A 1 102 ? -20.277 0.935 19.234 1.00 97.62 102 SER A N 1
ATOM 823 C CA . SER A 1 102 ? -21.677 0.759 18.820 1.00 97.62 102 SER A CA 1
ATOM 824 C C . SER A 1 102 ? -22.090 -0.708 18.648 1.00 97.62 102 SER A C 1
ATOM 826 O O . SER A 1 102 ? -23.236 -1.049 18.922 1.00 97.62 102 SER A O 1
ATOM 828 N N . ILE A 1 103 ? -21.152 -1.581 18.264 1.00 97.19 103 ILE A N 1
ATOM 829 C CA . ILE A 1 103 ? -21.391 -3.024 18.095 1.00 97.19 103 ILE A CA 1
ATOM 830 C C . ILE A 1 103 ? -21.019 -3.847 19.341 1.00 97.19 103 ILE A C 1
ATOM 832 O O . ILE A 1 103 ? -21.025 -5.075 19.293 1.00 97.19 103 ILE A O 1
ATOM 836 N N . GLY A 1 104 ? -20.647 -3.198 20.451 1.00 97.62 104 GLY A N 1
ATOM 837 C CA . GLY A 1 104 ? -20.253 -3.879 21.688 1.00 97.62 104 GLY A CA 1
ATOM 838 C C . GLY A 1 104 ? -18.928 -4.649 21.598 1.00 97.62 104 GLY A C 1
ATOM 839 O O . GLY A 1 104 ? -18.722 -5.615 22.335 1.00 97.62 104 GLY A O 1
ATOM 840 N N . ALA A 1 105 ? -18.020 -4.261 20.697 1.00 98.00 105 ALA A N 1
ATOM 841 C CA . ALA A 1 105 ? -16.672 -4.815 20.664 1.00 98.00 105 ALA A CA 1
ATOM 842 C C . ALA A 1 105 ? -15.900 -4.422 21.936 1.00 98.00 105 ALA A C 1
ATOM 844 O O . ALA A 1 105 ? -16.025 -3.311 22.450 1.00 98.00 105 ALA A O 1
ATOM 845 N N . SER A 1 106 ? -15.075 -5.343 22.435 1.00 97.94 106 SER A N 1
ATOM 846 C CA . SER A 1 106 ? -14.234 -5.118 23.617 1.00 97.94 106 SER A CA 1
ATOM 847 C C . SER A 1 106 ? -13.013 -4.263 23.291 1.00 97.94 106 SER A C 1
ATOM 849 O O . SER A 1 106 ? -12.484 -3.577 24.158 1.00 97.94 106 SER A O 1
ATOM 851 N N . SER A 1 107 ? -12.568 -4.320 22.037 1.00 98.56 107 SER A N 1
ATOM 852 C CA . SER A 1 107 ? -11.366 -3.650 21.572 1.00 98.56 107 SER A CA 1
ATOM 853 C C . SER A 1 107 ? -11.429 -3.345 20.077 1.00 98.56 107 SER A C 1
ATOM 855 O O . SER A 1 107 ? -12.240 -3.911 19.333 1.00 98.56 107 SER A O 1
ATOM 857 N N . PHE A 1 108 ? -10.565 -2.434 19.638 1.00 98.88 108 PHE A N 1
ATOM 858 C CA . PHE A 1 108 ? -10.340 -2.142 18.229 1.00 98.88 108 PHE A CA 1
ATOM 859 C C . PHE A 1 108 ? -8.847 -2.077 17.898 1.00 98.88 108 PHE A C 1
ATOM 861 O O . PHE A 1 108 ? -7.996 -1.835 18.754 1.00 98.88 108 PHE A O 1
ATOM 868 N N . THR A 1 109 ? -8.510 -2.280 16.627 1.00 98.81 109 THR A N 1
ATOM 869 C CA . THR A 1 109 ? -7.137 -2.153 16.122 1.00 98.81 109 THR A CA 1
ATOM 870 C C . THR A 1 109 ? -7.115 -1.864 14.620 1.00 98.81 109 THR A C 1
ATOM 872 O O . THR A 1 109 ? -8.147 -1.588 14.007 1.00 98.81 109 THR A O 1
ATOM 875 N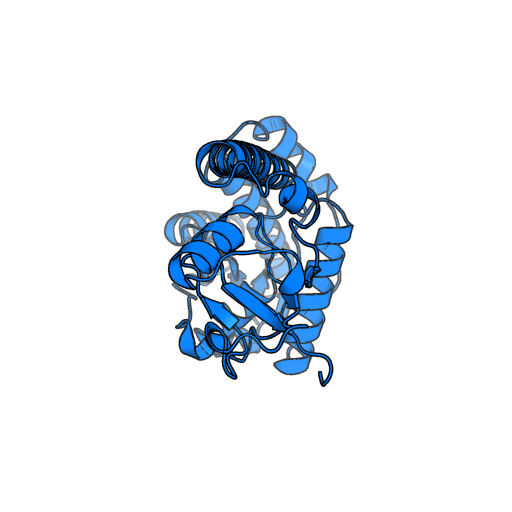 N . THR A 1 110 ? -5.934 -1.871 13.999 1.00 98.81 110 THR A N 1
ATOM 876 C CA . THR A 1 110 ? -5.752 -1.515 12.594 1.00 98.81 110 THR A CA 1
ATOM 877 C C . THR A 1 110 ? -4.621 -2.277 11.913 1.00 98.81 110 THR A C 1
ATOM 879 O O . THR A 1 110 ? -3.529 -2.441 12.456 1.00 98.81 110 THR A O 1
ATOM 882 N N . THR A 1 111 ? -4.829 -2.644 10.648 1.00 98.62 111 THR A N 1
ATOM 883 C CA . THR A 1 111 ? -3.770 -3.187 9.785 1.00 98.62 111 THR A CA 1
ATOM 884 C C . THR A 1 111 ? -2.708 -2.140 9.431 1.00 98.62 111 THR A C 1
ATOM 886 O O . THR A 1 111 ? -1.658 -2.493 8.905 1.00 98.62 111 THR A O 1
ATOM 889 N N . LEU A 1 112 ? -2.908 -0.851 9.745 1.00 98.38 112 LEU A N 1
ATOM 890 C CA . LEU A 1 112 ? -1.870 0.176 9.565 1.00 98.38 112 LEU A CA 1
ATOM 891 C C . LEU A 1 112 ? -0.589 -0.143 10.359 1.00 98.38 112 LEU A C 1
ATOM 893 O O . LEU A 1 112 ? 0.492 0.267 9.943 1.00 98.38 112 LEU A O 1
ATOM 897 N N . LEU A 1 113 ? -0.698 -0.917 11.444 1.00 98.69 113 LEU A N 1
ATOM 898 C CA . LEU A 1 113 ? 0.428 -1.436 12.230 1.00 98.69 113 LEU A CA 1
ATOM 899 C C . LEU A 1 113 ? 1.260 -2.499 11.483 1.00 98.69 113 LEU A C 1
ATOM 901 O O . LEU A 1 113 ? 2.399 -2.773 11.862 1.00 98.69 113 LEU A O 1
ATOM 905 N N . ALA A 1 114 ? 0.719 -3.074 10.406 1.00 98.12 114 ALA A N 1
ATOM 906 C CA . ALA A 1 114 ? 1.415 -3.995 9.509 1.00 98.12 114 ALA A CA 1
ATOM 907 C C . ALA A 1 114 ? 2.038 -3.287 8.296 1.00 98.12 114 ALA A C 1
ATOM 909 O O . ALA A 1 114 ? 2.863 -3.870 7.590 1.00 98.12 114 ALA A O 1
ATOM 910 N N . SER A 1 115 ? 1.685 -2.020 8.061 1.00 95.62 115 SER A N 1
ATOM 911 C CA . SER A 1 115 ? 2.162 -1.281 6.899 1.00 95.62 115 SER A CA 1
ATOM 912 C C . SER A 1 115 ? 3.631 -0.866 7.073 1.00 95.62 115 SER A C 1
ATOM 914 O O . SER A 1 115 ? 3.976 -0.205 8.064 1.00 95.62 115 SER A O 1
ATOM 916 N N . PRO A 1 116 ? 4.524 -1.167 6.111 1.00 92.94 116 PRO A N 1
ATOM 917 C CA . PRO A 1 116 ? 5.913 -0.703 6.157 1.00 92.94 116 PRO A CA 1
ATOM 918 C C . PRO A 1 116 ? 6.015 0.821 5.993 1.00 92.94 116 PRO A C 1
ATOM 920 O O . PRO A 1 116 ? 6.977 1.433 6.443 1.00 92.94 116 PRO A O 1
ATOM 923 N N . MET A 1 117 ? 4.995 1.439 5.391 1.00 91.69 117 MET A N 1
ATOM 924 C CA . MET A 1 117 ? 4.947 2.869 5.080 1.00 91.69 117 MET A CA 1
ATOM 925 C C . MET A 1 117 ? 4.399 3.729 6.225 1.00 91.69 117 MET A C 1
ATOM 927 O O . MET A 1 117 ? 4.340 4.952 6.093 1.00 91.69 117 MET A O 1
ATOM 931 N N . LYS A 1 118 ? 3.925 3.122 7.320 1.00 95.19 118 LYS A N 1
ATOM 932 C CA . LYS A 1 118 ? 3.316 3.837 8.450 1.00 95.19 118 LYS A CA 1
ATOM 933 C C . LYS A 1 118 ? 4.172 3.694 9.700 1.00 95.19 118 LYS A C 1
ATOM 935 O O . LYS A 1 118 ? 4.735 2.635 9.965 1.00 95.19 118 LYS A O 1
ATOM 940 N N . SER A 1 119 ? 4.284 4.780 10.461 1.00 96.88 119 SER A N 1
ATOM 941 C CA . SER A 1 119 ? 4.978 4.769 11.747 1.00 96.88 119 SER A CA 1
ATOM 942 C C . SER A 1 119 ? 4.114 4.051 12.778 1.00 96.88 119 SER A C 1
ATOM 944 O O . SER A 1 119 ? 3.021 4.519 13.094 1.00 96.88 119 SER A O 1
ATOM 946 N N . ILE A 1 120 ? 4.613 2.932 13.311 1.00 98.00 120 ILE A N 1
ATOM 947 C CA . ILE A 1 120 ? 3.937 2.187 14.381 1.00 98.00 120 ILE A CA 1
ATOM 948 C C . ILE A 1 120 ? 3.721 3.105 15.584 1.00 98.00 120 ILE A C 1
ATOM 950 O O . ILE A 1 120 ? 2.597 3.225 16.043 1.00 98.00 120 ILE A O 1
ATOM 954 N N . ALA A 1 121 ? 4.753 3.834 16.021 1.00 98.06 121 ALA A N 1
ATOM 955 C CA . ALA A 1 121 ? 4.657 4.745 17.163 1.00 98.06 121 ALA A CA 1
ATOM 956 C C . ALA A 1 121 ? 3.562 5.810 16.982 1.00 98.06 121 ALA A C 1
ATOM 958 O O . ALA A 1 121 ? 2.808 6.093 17.906 1.00 98.06 121 ALA A O 1
ATOM 959 N N . GLN A 1 122 ? 3.434 6.366 15.775 1.00 98.25 122 GLN A N 1
ATOM 960 C CA . GLN A 1 122 ? 2.402 7.358 15.476 1.00 98.25 122 GLN A CA 1
ATOM 961 C C . GLN A 1 122 ? 0.996 6.747 15.475 1.00 98.25 122 GLN A C 1
ATOM 963 O O . GLN A 1 122 ? 0.064 7.359 15.989 1.00 98.25 122 GLN A O 1
ATOM 968 N N . VAL A 1 123 ? 0.832 5.556 14.892 1.00 98.69 123 VAL A N 1
ATOM 969 C CA . VAL A 1 123 ? -0.450 4.836 14.896 1.00 98.69 123 VAL A CA 1
ATOM 970 C C . VAL A 1 123 ? -0.842 4.466 16.327 1.00 98.69 123 VAL A C 1
ATOM 972 O O . VAL A 1 123 ? -1.988 4.695 16.701 1.00 98.69 123 VAL A O 1
ATOM 975 N N . THR A 1 124 ? 0.108 3.978 17.131 1.00 98.69 124 THR A N 1
ATOM 976 C CA . THR A 1 124 ? -0.078 3.675 18.555 1.00 98.69 124 THR A CA 1
ATOM 977 C C . THR A 1 124 ? -0.549 4.895 19.327 1.00 98.69 124 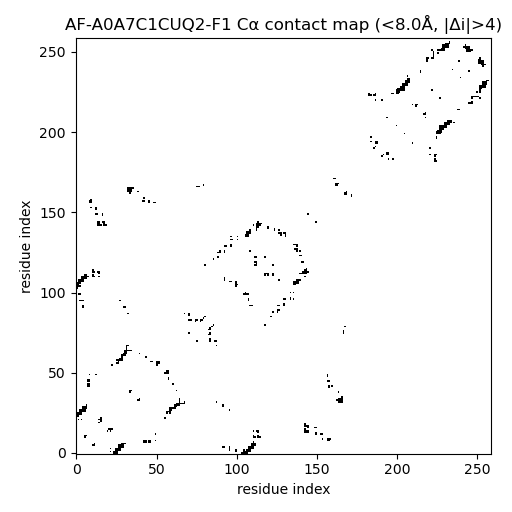THR A C 1
ATOM 979 O O . THR A 1 124 ? -1.603 4.836 19.945 1.00 98.69 124 THR A O 1
ATOM 982 N N . LEU A 1 125 ? 0.162 6.019 19.211 1.00 98.62 125 LEU A N 1
ATOM 983 C CA . LEU A 1 125 ? -0.175 7.250 19.924 1.00 98.62 125 LEU A CA 1
ATOM 984 C C . LEU A 1 125 ? -1.601 7.734 19.612 1.00 98.62 125 LEU A C 1
ATOM 986 O O . LEU A 1 125 ? -2.341 8.135 20.507 1.00 98.62 125 LEU A O 1
ATOM 990 N N . ILE A 1 126 ? -1.998 7.699 18.336 1.00 98.75 126 ILE A N 1
ATOM 991 C CA . ILE A 1 126 ? -3.353 8.087 17.919 1.00 98.75 126 ILE A CA 1
ATOM 992 C C . ILE A 1 126 ? -4.386 7.087 18.456 1.00 98.75 126 ILE A C 1
ATOM 994 O O . ILE A 1 126 ? -5.430 7.503 18.952 1.00 98.75 126 ILE A O 1
ATOM 998 N N . GLY A 1 127 ? -4.105 5.786 18.356 1.00 98.81 127 GLY A N 1
ATOM 999 C CA . GLY A 1 127 ? -4.992 4.728 18.832 1.00 98.81 127 GLY A CA 1
ATOM 1000 C C . GLY A 1 127 ? -5.226 4.786 20.340 1.00 98.81 127 GLY A C 1
ATOM 1001 O O . GLY A 1 127 ? -6.373 4.755 20.764 1.00 98.81 127 GLY A O 1
ATOM 1002 N N . GLU A 1 128 ? -4.173 4.965 21.140 1.00 98.69 128 GLU A N 1
ATOM 1003 C CA . GLU A 1 128 ? -4.247 5.104 22.603 1.00 98.69 128 GLU A CA 1
ATOM 1004 C C . GLU A 1 128 ? -5.013 6.361 23.029 1.00 98.69 128 GLU A C 1
ATOM 1006 O O . GLU A 1 128 ? -5.833 6.312 23.945 1.00 98.69 128 GLU A O 1
ATOM 1011 N N . LYS A 1 129 ? -4.814 7.485 22.328 1.00 98.81 129 LYS A N 1
ATOM 1012 C CA . LYS A 1 129 ? -5.598 8.703 22.569 1.00 98.81 129 LYS A CA 1
ATOM 1013 C C . LYS A 1 129 ? -7.094 8.450 22.354 1.00 98.81 129 LYS A C 1
ATOM 1015 O O . LYS A 1 129 ? -7.907 8.859 23.177 1.00 98.81 129 LYS A O 1
ATOM 1020 N N . LEU A 1 130 ? -7.457 7.788 21.255 1.00 98.81 130 LEU A N 1
ATOM 1021 C CA . LEU A 1 130 ? -8.852 7.471 20.939 1.00 98.81 130 LEU A CA 1
ATOM 1022 C C . LEU A 1 130 ? -9.419 6.402 21.882 1.00 98.81 130 LEU A C 1
ATOM 1024 O O . LEU A 1 130 ? -10.587 6.476 22.242 1.00 98.81 130 LEU A O 1
ATOM 1028 N N . ALA A 1 131 ? -8.600 5.446 22.318 1.00 98.56 131 ALA A N 1
ATOM 1029 C CA . ALA A 1 131 ? -8.973 4.458 23.323 1.00 98.56 131 ALA A CA 1
ATOM 1030 C C . ALA A 1 131 ? -9.413 5.122 24.630 1.00 98.56 131 ALA A C 1
ATOM 1032 O O . ALA A 1 131 ? -10.472 4.794 25.159 1.00 98.56 131 ALA A O 1
ATOM 1033 N N . ALA A 1 132 ? -8.635 6.098 25.106 1.00 98.50 132 ALA A N 1
ATOM 1034 C CA . ALA A 1 132 ? -8.974 6.879 26.290 1.00 98.50 132 ALA A CA 1
ATOM 1035 C C . ALA A 1 132 ? -10.215 7.761 26.071 1.00 98.50 132 ALA A C 1
ATOM 1037 O O . ALA A 1 132 ? -11.069 7.844 26.945 1.00 98.50 132 ALA A O 1
ATOM 1038 N N . GLU A 1 133 ? -10.332 8.401 24.903 1.00 98.50 133 GLU A N 1
ATOM 1039 C CA . GLU A 1 133 ? -11.465 9.276 24.576 1.00 98.50 133 GLU A CA 1
ATOM 1040 C C . GLU A 1 133 ? -12.799 8.520 24.510 1.00 98.50 133 GLU A C 1
ATOM 1042 O O . GLU A 1 133 ? -13.818 9.014 24.986 1.00 98.50 133 GLU A O 1
ATOM 1047 N N . PHE A 1 134 ? -12.791 7.328 23.916 1.00 98.00 134 PHE A N 1
ATOM 1048 C CA . PHE A 1 134 ? -13.990 6.523 23.712 1.00 98.00 134 PHE A CA 1
ATOM 1049 C C . PHE A 1 134 ? -14.167 5.421 24.755 1.00 98.00 134 PHE A C 1
ATOM 1051 O O . PHE A 1 134 ? -15.124 4.671 24.630 1.00 98.00 134 PHE A O 1
ATOM 1058 N N . ASP A 1 135 ? -13.293 5.305 25.759 1.00 97.75 135 ASP A N 1
ATOM 1059 C CA . ASP A 1 135 ? -13.324 4.253 26.788 1.00 97.75 135 ASP A CA 1
ATOM 1060 C C . ASP A 1 135 ? -13.338 2.822 26.200 1.00 97.75 135 ASP A C 1
ATOM 1062 O O . ASP A 1 135 ? -14.128 1.963 26.582 1.00 97.75 135 ASP A O 1
ATOM 1066 N N . ILE A 1 136 ? -12.512 2.546 25.190 1.00 98.44 136 ILE A N 1
ATOM 1067 C CA . ILE A 1 136 ? -12.411 1.223 24.544 1.00 98.44 136 ILE A CA 1
ATOM 1068 C C . ILE A 1 136 ? -10.950 0.838 24.346 1.00 98.44 136 ILE A C 1
ATOM 1070 O O . ILE A 1 136 ? -10.130 1.678 24.000 1.00 98.44 136 ILE A O 1
ATOM 1074 N N . GLU A 1 137 ? -10.606 -0.435 24.533 1.00 98.56 137 GLU A N 1
ATOM 1075 C CA . GLU A 1 137 ? -9.227 -0.898 24.378 1.00 98.56 137 GLU A CA 1
ATOM 1076 C C . GLU A 1 137 ? -8.741 -0.757 22.923 1.00 98.56 137 GLU A C 1
ATOM 1078 O O . GLU A 1 137 ? -9.394 -1.218 21.983 1.00 98.56 137 GLU A O 1
ATOM 1083 N N . PHE A 1 138 ? -7.554 -0.173 22.736 1.00 98.75 138 PHE A N 1
ATOM 1084 C CA . PHE A 1 138 ? -6.833 -0.216 21.465 1.00 98.75 138 PHE A CA 1
ATOM 1085 C C . PHE A 1 138 ? -5.706 -1.247 21.525 1.00 98.75 138 PHE A C 1
ATOM 1087 O O . PHE A 1 138 ? -4.745 -1.089 22.279 1.00 98.75 138 PHE A O 1
ATOM 1094 N N . VAL A 1 139 ? -5.784 -2.284 20.690 1.00 98.50 139 VAL A N 1
ATOM 1095 C CA . VAL A 1 139 ? -4.728 -3.303 20.614 1.00 98.50 139 VAL A CA 1
ATOM 1096 C C . VAL A 1 139 ? -3.620 -2.805 19.696 1.00 98.50 139 VAL A C 1
ATOM 1098 O O . VAL A 1 139 ? -3.791 -2.754 18.479 1.00 98.50 139 VAL A O 1
ATOM 1101 N N . SER A 1 140 ? -2.461 -2.469 20.257 1.00 98.06 140 SER A N 1
ATOM 1102 C CA . SER A 1 140 ? -1.289 -2.058 19.478 1.00 98.06 140 SER A CA 1
ATOM 1103 C C . SER A 1 140 ? -0.251 -3.181 19.305 1.00 98.06 140 SER A C 1
ATOM 1105 O O . SER A 1 140 ? -0.345 -4.263 19.890 1.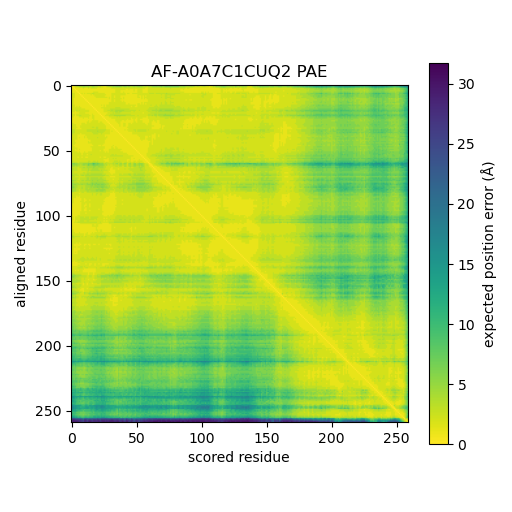00 98.06 140 SER A O 1
ATOM 1107 N N . GLY A 1 141 ? 0.760 -2.935 18.472 1.00 97.44 141 GLY A N 1
ATOM 1108 C CA . GLY A 1 141 ? 1.919 -3.804 18.291 1.00 97.44 141 GLY A CA 1
ATOM 1109 C C . GLY A 1 141 ? 2.561 -3.689 16.912 1.00 97.44 141 GLY A C 1
ATOM 1110 O O . GLY A 1 141 ? 2.083 -2.984 16.028 1.00 97.44 141 GLY A O 1
ATOM 1111 N N . ASN A 1 142 ? 3.663 -4.410 16.712 1.00 98.00 142 ASN A N 1
ATOM 1112 C CA . ASN A 1 142 ? 4.248 -4.577 15.385 1.00 98.00 142 ASN A CA 1
ATOM 1113 C C . ASN A 1 142 ? 3.581 -5.761 14.679 1.00 98.00 142 ASN A C 1
ATOM 1115 O O . ASN A 1 142 ? 3.818 -6.914 15.042 1.00 98.00 142 ASN A O 1
ATOM 1119 N N . PHE A 1 143 ? 2.753 -5.472 13.676 1.00 98.19 143 PHE A N 1
ATOM 1120 C CA . PHE A 1 143 ? 2.012 -6.489 12.923 1.00 98.19 143 PHE A CA 1
ATOM 1121 C C . PHE A 1 143 ? 2.684 -6.832 11.586 1.00 98.19 143 PHE A C 1
ATOM 1123 O O . PHE A 1 143 ? 2.055 -7.402 10.702 1.00 98.19 143 PHE A O 1
ATOM 1130 N N . ARG A 1 144 ? 3.958 -6.467 11.409 1.00 97.81 144 ARG A N 1
ATOM 1131 C CA . ARG A 1 144 ? 4.728 -6.784 10.203 1.00 97.81 144 ARG A CA 1
ATOM 1132 C C . ARG A 1 144 ? 5.208 -8.236 10.264 1.00 97.81 144 ARG A C 1
ATOM 1134 O O . ARG A 1 144 ? 5.988 -8.586 11.153 1.00 97.81 144 ARG A O 1
ATOM 1141 N N . ALA A 1 145 ? 4.729 -9.058 9.336 1.00 96.94 145 ALA A N 1
ATOM 1142 C CA . ALA A 1 145 ? 5.213 -10.420 9.114 1.00 96.94 145 ALA A CA 1
ATOM 1143 C C . ALA A 1 145 ? 6.485 -10.444 8.253 1.00 96.94 145 ALA A C 1
ATOM 1145 O O . ALA A 1 145 ? 6.800 -9.465 7.563 1.00 96.94 145 ALA A O 1
ATOM 1146 N N . ASP A 1 146 ? 7.206 -11.565 8.287 1.00 94.94 146 ASP A N 1
ATOM 1147 C CA . ASP A 1 146 ? 8.413 -11.726 7.489 1.00 94.94 146 ASP A CA 1
ATOM 1148 C C . ASP A 1 146 ? 8.075 -11.870 6.002 1.00 94.94 146 ASP A C 1
ATOM 1150 O O . ASP A 1 146 ? 7.082 -12.475 5.596 1.00 94.94 146 ASP A O 1
ATOM 1154 N N . ARG A 1 147 ? 8.914 -11.278 5.146 1.00 90.19 147 ARG A N 1
ATOM 1155 C CA . ARG A 1 147 ? 8.632 -11.172 3.705 1.00 90.19 147 ARG A CA 1
ATOM 1156 C C . ARG A 1 147 ? 8.464 -12.537 3.035 1.00 90.19 147 ARG A C 1
ATOM 1158 O O . ARG A 1 147 ? 7.676 -12.647 2.094 1.00 90.19 147 ARG A O 1
ATOM 1165 N N . ASP A 1 148 ? 9.213 -13.535 3.489 1.00 92.00 148 ASP A N 1
ATOM 1166 C CA . ASP A 1 148 ? 9.182 -14.878 2.916 1.00 92.00 148 ASP A CA 1
ATOM 1167 C C . ASP A 1 148 ? 7.859 -15.589 3.224 1.00 92.00 148 ASP A C 1
ATOM 1169 O O . ASP A 1 148 ? 7.298 -16.215 2.327 1.00 92.00 148 ASP A O 1
ATOM 1173 N N . GLU A 1 149 ? 7.289 -15.381 4.416 1.00 93.06 149 GLU A N 1
ATOM 1174 C CA . GLU A 1 149 ? 5.963 -15.901 4.791 1.00 93.06 149 GLU A CA 1
ATOM 1175 C C . GLU A 1 149 ? 4.841 -15.281 3.943 1.00 93.06 149 GLU A C 1
ATOM 1177 O O . GLU A 1 149 ? 3.827 -15.914 3.654 1.00 93.06 149 GLU A O 1
ATOM 1182 N N . LEU A 1 150 ? 5.026 -14.031 3.510 1.00 94.25 150 LEU A N 1
ATOM 1183 C CA . LEU A 1 150 ? 4.037 -13.291 2.726 1.00 94.25 150 LEU A CA 1
ATOM 1184 C C . LEU A 1 150 ? 4.116 -13.552 1.224 1.00 94.25 150 LEU A C 1
ATOM 1186 O O . LEU A 1 150 ? 3.215 -13.156 0.483 1.00 94.25 150 LEU A O 1
ATOM 1190 N N . ARG A 1 151 ? 5.205 -14.153 0.738 1.00 91.50 151 ARG A N 1
ATOM 1191 C CA . ARG A 1 151 ? 5.517 -14.196 -0.694 1.00 91.50 151 ARG A CA 1
ATOM 1192 C C . ARG A 1 151 ? 4.418 -14.869 -1.511 1.00 91.50 151 ARG A C 1
ATOM 1194 O O . ARG A 1 151 ? 4.007 -14.306 -2.529 1.00 91.50 151 ARG A O 1
ATOM 1201 N N . ASP A 1 152 ? 3.984 -16.045 -1.075 1.00 92.94 152 ASP A N 1
ATOM 1202 C CA . ASP A 1 152 ? 2.999 -16.840 -1.804 1.00 92.94 152 ASP A CA 1
ATOM 1203 C C . ASP A 1 152 ? 1.581 -16.303 -1.584 1.00 92.94 152 ASP A C 1
ATOM 1205 O O . ASP A 1 152 ? 0.854 -16.128 -2.558 1.00 92.94 152 ASP A O 1
ATOM 1209 N N . LEU A 1 153 ? 1.249 -15.888 -0.356 1.00 93.12 153 LEU A N 1
ATOM 1210 C CA . LEU A 1 153 ? -0.049 -15.288 -0.009 1.00 93.12 153 LEU A CA 1
ATOM 1211 C C . LEU A 1 153 ? -0.314 -13.949 -0.715 1.00 93.12 153 LEU A C 1
ATOM 1213 O O . LEU A 1 153 ? -1.455 -13.553 -0.924 1.00 93.12 153 LEU A O 1
ATOM 1217 N N . LEU A 1 154 ? 0.742 -13.213 -1.074 1.00 94.25 154 LEU A N 1
ATOM 1218 C CA . LEU A 1 154 ? 0.633 -11.945 -1.799 1.00 94.25 154 LEU A CA 1
ATOM 1219 C C . LEU A 1 154 ? 0.858 -12.094 -3.305 1.00 94.25 154 LEU A C 1
ATOM 1221 O O . LEU A 1 154 ? 1.030 -11.080 -3.997 1.00 94.25 154 LEU A O 1
ATOM 1225 N N . LYS A 1 155 ? 0.914 -13.320 -3.831 1.00 92.50 155 LYS A N 1
ATOM 1226 C CA . LYS A 1 155 ? 1.083 -13.566 -5.263 1.00 92.50 155 LYS A CA 1
ATOM 1227 C C . LYS A 1 155 ? -0.221 -13.237 -5.991 1.00 92.50 155 LYS A C 1
ATOM 1229 O O . LYS A 1 155 ? -1.268 -13.784 -5.696 1.00 92.50 155 LYS A O 1
ATOM 1234 N N . GLY A 1 156 ? -0.164 -12.319 -6.955 1.00 90.31 156 GLY A N 1
ATOM 1235 C CA . GLY A 1 156 ? -1.354 -11.889 -7.707 1.00 90.31 156 GLY A CA 1
ATOM 1236 C C . GLY A 1 156 ? -2.293 -10.941 -6.946 1.00 90.31 156 GLY A C 1
ATOM 1237 O O . GLY A 1 156 ? -3.223 -10.406 -7.546 1.00 90.31 156 GLY A O 1
ATOM 1238 N N . VAL A 1 157 ? -2.024 -10.664 -5.666 1.00 95.25 157 VAL A N 1
ATOM 1239 C CA . VAL A 1 157 ? -2.740 -9.642 -4.893 1.00 95.25 157 VAL A CA 1
ATOM 1240 C C . VAL A 1 157 ? -2.360 -8.253 -5.407 1.00 95.25 157 VAL A C 1
ATOM 1242 O O . VAL A 1 157 ? -1.177 -7.942 -5.583 1.00 95.25 157 VAL A O 1
ATOM 1245 N N . TYR A 1 158 ? -3.365 -7.406 -5.643 1.00 97.06 158 TYR A N 1
ATOM 1246 C CA . TYR A 1 158 ? -3.151 -6.021 -6.060 1.00 97.06 158 TYR A CA 1
ATOM 1247 C C . TYR A 1 158 ? -2.296 -5.268 -5.035 1.00 97.06 158 TYR A C 1
ATOM 1249 O O . TYR A 1 158 ? -2.537 -5.340 -3.829 1.00 97.06 158 TYR A O 1
ATOM 1257 N N . ARG A 1 159 ? -1.310 -4.514 -5.530 1.00 93.81 159 ARG A N 1
ATOM 1258 C CA . ARG A 1 159 ? -0.454 -3.645 -4.721 1.00 93.81 159 ARG A CA 1
ATOM 1259 C C . ARG A 1 159 ? -0.548 -2.227 -5.249 1.00 93.81 159 ARG A C 1
ATOM 1261 O O . ARG A 1 159 ? -0.167 -1.948 -6.384 1.00 93.81 159 ARG A O 1
ATOM 1268 N N . GLN A 1 160 ? -1.038 -1.346 -4.395 1.00 92.94 160 GLN A N 1
ATOM 1269 C CA . GLN A 1 160 ? -1.129 0.076 -4.653 1.00 92.94 160 GLN A CA 1
ATOM 1270 C C . GLN A 1 160 ? 0.258 0.706 -4.833 1.00 92.94 160 GLN A C 1
ATOM 1272 O O . GLN A 1 160 ? 1.217 0.358 -4.144 1.00 92.94 160 GLN A O 1
ATOM 1277 N N . ASN A 1 161 ? 0.353 1.680 -5.734 1.00 91.56 161 ASN A N 1
ATOM 1278 C CA . ASN A 1 161 ? 1.571 2.451 -6.010 1.00 91.56 161 ASN A CA 1
ATOM 1279 C C . ASN A 1 161 ? 1.586 3.840 -5.338 1.00 91.56 161 ASN A C 1
ATOM 1281 O O . ASN A 1 161 ? 2.521 4.609 -5.544 1.00 91.56 161 ASN A O 1
ATOM 1285 N N . TYR A 1 162 ? 0.565 4.160 -4.538 1.00 95.31 162 TYR A N 1
ATOM 1286 C CA . TYR A 1 162 ? 0.457 5.363 -3.702 1.00 95.31 162 TYR A CA 1
ATOM 1287 C C . TYR A 1 162 ? -0.454 5.076 -2.495 1.00 95.31 162 TYR A C 1
ATOM 1289 O O . TYR A 1 162 ? -1.169 4.070 -2.454 1.00 95.31 162 TYR A O 1
ATOM 1297 N N . CYS A 1 163 ? -0.461 5.953 -1.487 1.00 94.25 163 CYS A N 1
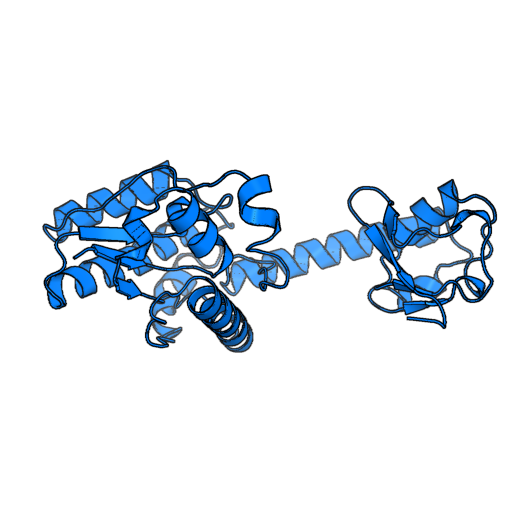ATOM 1298 C CA . CYS A 1 163 ? -1.189 5.718 -0.232 1.00 94.25 163 CYS A CA 1
ATOM 1299 C C . CYS A 1 163 ? -2.714 5.616 -0.418 1.00 94.25 163 CYS A C 1
ATOM 1301 O O . CYS A 1 163 ? -3.393 4.942 0.359 1.00 94.25 163 CYS A O 1
ATOM 1303 N N . GLY A 1 164 ? -3.256 6.261 -1.449 1.00 95.50 164 GLY A N 1
ATOM 1304 C CA . GLY A 1 164 ? -4.679 6.275 -1.787 1.00 95.50 164 GLY A CA 1
ATOM 1305 C C . GLY A 1 164 ? -5.249 7.681 -1.943 1.00 95.50 164 GLY A C 1
ATOM 1306 O O . GLY A 1 164 ? -6.171 7.844 -2.719 1.00 95.50 164 GLY A O 1
ATOM 1307 N N . CYS A 1 165 ? -4.701 8.704 -1.280 1.00 96.75 165 CYS A N 1
ATOM 1308 C CA . CYS A 1 165 ? -5.224 10.071 -1.408 1.00 96.75 165 CYS A CA 1
ATOM 1309 C C . CYS A 1 165 ? -4.748 10.792 -2.672 1.00 96.75 165 CYS A C 1
ATOM 1311 O O . CYS A 1 165 ? -3.644 10.536 -3.161 1.00 96.75 165 CYS A O 1
ATOM 1313 N N . LEU A 1 166 ? -5.563 11.741 -3.152 1.00 96.50 166 LEU A N 1
ATOM 1314 C CA . LEU A 1 166 ? -5.274 12.569 -4.327 1.00 96.50 166 LEU A CA 1
ATOM 1315 C C . LEU A 1 166 ? -3.878 13.223 -4.267 1.00 96.50 166 LEU A C 1
ATOM 1317 O O . LEU A 1 166 ? -3.137 13.104 -5.243 1.00 96.50 166 LEU A O 1
ATOM 1321 N N . PRO A 1 167 ? -3.442 13.829 -3.146 1.00 96.56 167 PRO A N 1
ATOM 1322 C CA . PRO A 1 167 ? -2.086 14.360 -3.077 1.00 96.56 167 PRO A CA 1
ATOM 1323 C C . PRO A 1 167 ? -0.987 13.297 -3.231 1.00 96.56 167 PRO A C 1
ATOM 1325 O O . PRO A 1 167 ? -0.052 13.506 -3.994 1.00 96.56 167 PRO A O 1
ATOM 1328 N N . SER A 1 168 ? -1.119 12.128 -2.589 1.00 96.19 168 SER A N 1
ATOM 1329 C CA . SER A 1 168 ? -0.152 11.022 -2.727 1.00 96.19 168 SER A CA 1
ATOM 1330 C C . SER A 1 168 ? -0.120 10.483 -4.166 1.00 96.19 168 SER A C 1
ATOM 1332 O O . SER A 1 168 ? 0.949 10.181 -4.695 1.00 96.19 168 SER A O 1
ATOM 1334 N N . ARG A 1 169 ? -1.273 10.448 -4.852 1.00 96.00 169 ARG A N 1
ATOM 1335 C CA . ARG A 1 169 ? -1.359 10.138 -6.288 1.00 96.00 169 ARG A CA 1
ATOM 1336 C C . ARG A 1 169 ? -0.589 11.158 -7.127 1.00 96.00 169 ARG A C 1
ATOM 1338 O O . ARG A 1 169 ? 0.210 10.767 -7.973 1.00 96.00 169 ARG A O 1
ATOM 1345 N N . ASN A 1 170 ? -0.795 12.450 -6.879 1.00 95.62 170 ASN A N 1
ATOM 1346 C CA . ASN A 1 170 ? -0.115 13.522 -7.608 1.00 95.62 170 ASN A CA 1
ATOM 1347 C C . ASN A 1 170 ? 1.401 13.509 -7.353 1.00 95.62 170 ASN A C 1
ATOM 1349 O O . ASN A 1 170 ? 2.184 13.675 -8.285 1.00 95.62 170 ASN A O 1
ATOM 1353 N N . GLU A 1 171 ? 1.830 13.251 -6.115 1.00 94.19 171 GLU A N 1
ATOM 1354 C CA . GLU A 1 171 ? 3.240 13.048 -5.770 1.00 94.19 171 GLU A CA 1
ATOM 1355 C C . GLU A 1 171 ? 3.843 11.854 -6.533 1.00 94.19 171 GLU A C 1
ATOM 1357 O O . GLU A 1 171 ? 4.953 11.956 -7.059 1.00 94.19 171 GLU A O 1
ATOM 1362 N N . ALA A 1 172 ? 3.119 10.733 -6.636 1.00 93.25 172 ALA A N 1
ATOM 1363 C CA . ALA A 1 172 ? 3.561 9.556 -7.383 1.00 93.25 172 ALA A CA 1
ATOM 1364 C C . ALA A 1 172 ? 3.666 9.821 -8.896 1.00 93.25 172 ALA A C 1
ATOM 1366 O O . ALA A 1 172 ? 4.640 9.396 -9.519 1.00 93.25 172 ALA A O 1
ATOM 1367 N N . ILE A 1 173 ? 2.709 10.559 -9.473 1.00 94.56 173 ILE A N 1
ATOM 1368 C CA . ILE A 1 173 ? 2.737 10.980 -10.883 1.00 94.56 173 ILE A CA 1
ATOM 1369 C C . ILE A 1 173 ? 3.958 11.866 -11.146 1.00 94.56 173 ILE A C 1
ATOM 1371 O O . ILE A 1 173 ? 4.772 11.521 -11.997 1.00 94.56 173 ILE A O 1
ATOM 1375 N N . ARG A 1 174 ? 4.167 12.923 -10.351 1.00 94.69 174 ARG A N 1
ATOM 1376 C CA . ARG A 1 174 ? 5.325 13.825 -10.507 1.00 94.69 174 ARG A CA 1
ATOM 1377 C C . ARG A 1 174 ? 6.657 13.084 -10.395 1.00 94.69 174 ARG A C 1
ATOM 1379 O O . ARG A 1 174 ? 7.570 13.309 -11.183 1.00 94.69 174 ARG A O 1
ATOM 1386 N N . LYS A 1 175 ? 6.787 12.165 -9.430 1.00 93.06 175 LYS A N 1
ATOM 1387 C CA . LYS A 1 175 ? 7.993 11.326 -9.287 1.00 93.06 175 LYS A CA 1
ATOM 1388 C C . LYS A 1 175 ? 8.237 10.469 -10.529 1.00 93.06 175 LYS A C 1
ATOM 1390 O O . LYS A 1 175 ? 9.390 10.311 -10.940 1.00 93.06 175 LYS A O 1
ATOM 1395 N N . ARG A 1 176 ? 7.171 9.922 -11.118 1.00 92.69 176 ARG A N 1
ATOM 1396 C CA . ARG A 1 176 ? 7.249 9.147 -12.356 1.00 92.69 176 ARG A CA 1
ATOM 1397 C C . ARG A 1 176 ? 7.668 10.023 -13.532 1.00 92.69 176 ARG A C 1
ATOM 1399 O O . ARG A 1 176 ? 8.609 9.645 -14.208 1.00 92.69 176 ARG A O 1
ATOM 1406 N N . GLU A 1 177 ? 7.066 11.195 -13.713 1.00 95.25 177 GLU A N 1
ATOM 1407 C CA . GLU A 1 177 ? 7.425 12.149 -14.775 1.00 95.25 177 GLU A CA 1
ATOM 1408 C C . GLU A 1 177 ? 8.899 12.568 -14.697 1.00 95.25 177 GLU A C 1
ATOM 1410 O O . GLU A 1 177 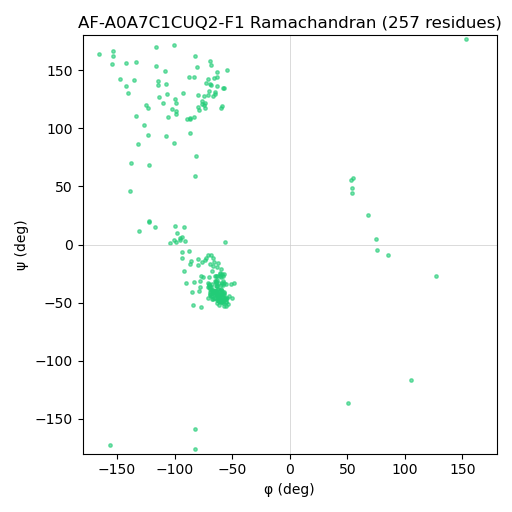? 9.609 12.522 -15.696 1.00 95.25 177 GLU A O 1
ATOM 1415 N N . ILE A 1 178 ? 9.399 12.886 -13.497 1.00 96.19 178 ILE A N 1
ATOM 1416 C CA . ILE A 1 178 ? 10.819 13.212 -13.283 1.00 96.19 178 ILE A CA 1
ATOM 1417 C C . ILE A 1 178 ? 11.717 12.022 -13.641 1.00 96.19 178 ILE A C 1
ATOM 1419 O O . ILE A 1 178 ? 12.774 12.195 -14.247 1.00 96.19 178 ILE A O 1
ATOM 1423 N N . THR A 1 179 ? 11.324 10.811 -13.243 1.00 93.88 179 THR A N 1
ATOM 1424 C CA . THR A 1 179 ? 12.085 9.593 -13.558 1.00 93.88 179 THR A CA 1
ATOM 1425 C C . THR A 1 179 ? 12.082 9.321 -15.058 1.00 93.88 179 THR A C 1
ATOM 1427 O O . THR A 1 179 ? 13.125 9.001 -15.617 1.00 93.88 179 THR A O 1
ATOM 1430 N N . ASP A 1 180 ? 10.935 9.489 -15.709 1.00 94.94 180 ASP A N 1
ATOM 1431 C CA . ASP A 1 180 ? 10.759 9.294 -17.142 1.00 94.94 180 ASP A CA 1
ATOM 1432 C C . ASP A 1 180 ? 11.580 10.328 -17.934 1.00 94.94 180 ASP A C 1
ATOM 1434 O O . ASP A 1 180 ? 12.272 9.947 -18.872 1.00 94.94 180 ASP A O 1
ATOM 1438 N N . SER A 1 181 ? 11.621 11.595 -17.506 1.00 96.56 181 SER A N 1
ATOM 1439 C CA . SER A 1 181 ? 12.496 12.621 -18.101 1.00 96.56 181 SER A CA 1
ATOM 1440 C C . SER A 1 181 ? 13.973 12.232 -18.014 1.00 96.56 181 SER A C 1
ATOM 1442 O O . SER A 1 181 ? 14.678 12.237 -19.019 1.00 96.56 181 SER A O 1
ATOM 1444 N N . LYS A 1 182 ? 14.438 11.812 -16.829 1.00 96.50 182 LYS A N 1
ATOM 1445 C CA . LYS A 1 182 ? 15.831 11.378 -16.622 1.00 96.50 182 LYS A CA 1
ATOM 1446 C C . LYS A 1 182 ? 16.181 10.128 -17.424 1.00 96.50 182 LYS A C 1
ATOM 1448 O O . LYS A 1 182 ? 17.288 10.020 -17.944 1.00 96.50 182 LYS A O 1
ATOM 1453 N N . ASP A 1 183 ? 15.268 9.163 -17.501 1.00 96.00 183 ASP A N 1
ATOM 1454 C CA . ASP A 1 183 ? 15.462 7.960 -18.310 1.00 96.00 183 ASP A CA 1
ATOM 1455 C C . ASP A 1 183 ? 15.542 8.328 -19.801 1.00 96.00 183 ASP A C 1
ATOM 1457 O O . ASP A 1 183 ? 16.411 7.814 -20.502 1.00 96.00 183 ASP A O 1
ATOM 1461 N N . ARG A 1 184 ? 14.707 9.259 -20.277 1.00 96.44 184 ARG A N 1
ATOM 1462 C CA . ARG A 1 184 ? 14.735 9.730 -21.667 1.00 96.44 184 ARG A CA 1
ATOM 1463 C C . ARG A 1 184 ? 16.032 10.463 -22.012 1.00 96.44 184 ARG A C 1
ATOM 1465 O O . ARG A 1 184 ? 16.656 10.128 -23.012 1.00 96.44 184 ARG A O 1
ATOM 1472 N N . GLU A 1 185 ? 16.492 11.372 -21.157 1.00 97.50 185 GLU A N 1
ATOM 1473 C CA . GLU A 1 185 ? 17.792 12.044 -21.320 1.00 97.50 185 GLU A CA 1
ATOM 1474 C C . GLU A 1 185 ? 18.950 11.033 -21.390 1.00 97.50 185 GLU A C 1
ATOM 1476 O O . GLU A 1 185 ? 19.856 11.151 -22.216 1.00 97.50 185 GLU A O 1
ATOM 1481 N N . ARG A 1 186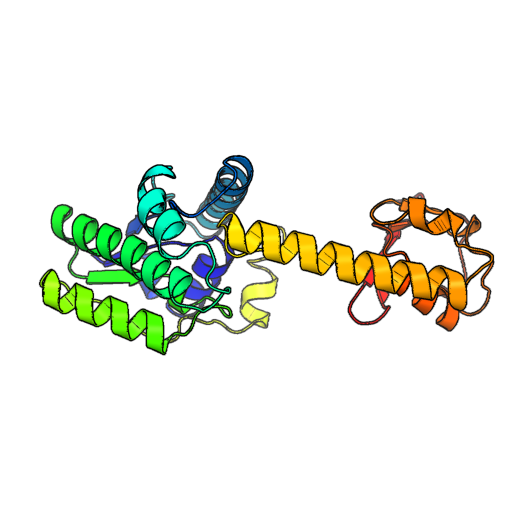 ? 18.913 9.992 -20.545 1.00 96.44 186 ARG A N 1
ATOM 1482 C CA . ARG A 1 186 ? 19.902 8.904 -20.577 1.00 96.44 186 ARG A CA 1
ATOM 1483 C C . ARG A 1 186 ? 19.812 8.075 -21.852 1.00 96.44 186 ARG A C 1
ATOM 1485 O O . ARG A 1 186 ? 20.852 7.696 -22.381 1.00 96.44 186 ARG A O 1
ATOM 1492 N N . LEU A 1 187 ? 18.607 7.800 -22.351 1.00 97.19 187 LEU A N 1
ATOM 1493 C CA . LEU A 1 187 ? 18.409 7.095 -23.618 1.00 97.19 187 LEU A CA 1
ATOM 1494 C C . LEU A 1 187 ? 19.032 7.880 -24.780 1.00 97.19 187 LEU A C 1
ATOM 1496 O O . LEU A 1 187 ? 19.7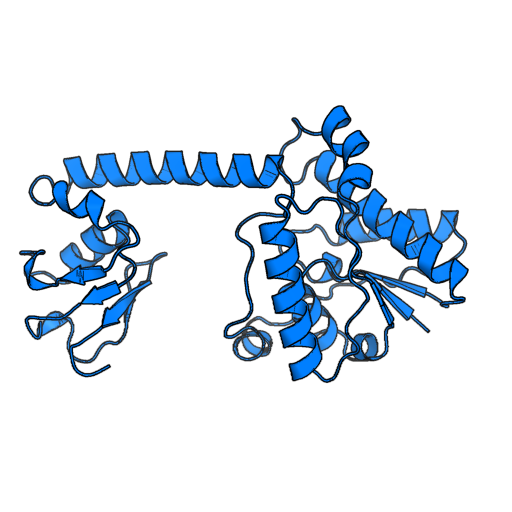92 7.317 -25.563 1.00 97.19 187 LEU A O 1
ATOM 1500 N N . GLU A 1 188 ? 18.766 9.184 -24.854 1.00 97.19 188 GLU A N 1
ATOM 1501 C CA . GLU A 1 188 ? 19.293 10.075 -25.894 1.00 97.19 188 GLU A CA 1
ATOM 1502 C C . GLU A 1 188 ? 20.823 10.193 -25.847 1.00 97.19 188 GLU A C 1
ATOM 1504 O O . GLU A 1 188 ? 21.473 10.250 -26.895 1.00 97.19 188 GLU A O 1
ATOM 1509 N N . LYS A 1 189 ? 21.402 10.183 -24.641 1.00 97.19 189 LYS A N 1
ATOM 1510 C CA . LYS A 1 189 ? 22.849 10.265 -24.424 1.00 97.19 189 LYS A CA 1
ATOM 1511 C C . LYS A 1 189 ? 23.576 8.948 -24.706 1.00 97.19 189 LYS A C 1
ATOM 1513 O O . LYS A 1 189 ? 24.539 8.938 -25.470 1.00 97.19 189 LYS A O 1
ATOM 1518 N N . ASP A 1 190 ? 23.143 7.860 -24.074 1.00 96.25 190 ASP A N 1
ATOM 1519 C CA . ASP A 1 190 ? 23.896 6.601 -24.027 1.00 96.25 190 ASP A CA 1
ATOM 1520 C C . ASP A 1 190 ? 23.499 5.649 -25.176 1.00 96.25 190 ASP A C 1
ATOM 1522 O O . ASP A 1 190 ? 24.288 4.797 -25.579 1.00 96.25 190 ASP A O 1
ATOM 1526 N N . PHE A 1 191 ? 22.295 5.807 -25.742 1.00 96.56 191 PHE A N 1
ATOM 1527 C CA . PHE A 1 191 ? 21.709 4.908 -26.745 1.00 96.56 191 PHE A CA 1
ATOM 1528 C C . PHE A 1 191 ? 20.998 5.676 -27.870 1.00 96.56 191 PHE A C 1
ATOM 1530 O O . PHE A 1 191 ? 19.904 5.313 -28.297 1.00 96.56 191 PHE A O 1
ATOM 1537 N N . LYS A 1 192 ? 21.636 6.724 -28.405 1.00 95.62 192 LYS A N 1
ATOM 1538 C CA . LYS A 1 192 ? 21.061 7.636 -29.417 1.00 95.62 192 LYS A CA 1
ATOM 1539 C C . LYS A 1 192 ? 20.379 6.949 -30.615 1.00 95.62 192 LYS A C 1
ATOM 1541 O O . LYS A 1 192 ? 19.410 7.475 -31.150 1.00 95.62 192 LYS A O 1
ATOM 1546 N N . LYS A 1 193 ? 20.876 5.783 -31.048 1.00 95.81 193 LYS A N 1
ATOM 1547 C CA . LYS A 1 193 ? 20.307 5.002 -32.168 1.00 95.81 193 LYS A CA 1
ATOM 1548 C C . LYS A 1 193 ? 18.975 4.310 -31.840 1.00 95.81 193 LYS A C 1
ATOM 1550 O O . LYS A 1 193 ? 18.342 3.806 -32.753 1.00 95.81 193 LYS A O 1
ATOM 1555 N N . PHE A 1 194 ? 18.588 4.275 -30.567 1.00 96.50 194 PHE A N 1
ATOM 1556 C CA . PHE A 1 194 ? 17.448 3.527 -30.034 1.00 96.50 194 PHE A CA 1
ATOM 1557 C C . PHE A 1 194 ? 16.432 4.436 -29.323 1.00 96.50 194 PHE A C 1
ATOM 1559 O O . PHE A 1 194 ? 15.673 3.980 -28.470 1.00 96.50 194 PHE A O 1
ATOM 1566 N N . VAL A 1 195 ? 16.440 5.741 -29.612 1.00 96.50 195 VAL A N 1
ATOM 1567 C CA . VAL A 1 195 ? 15.532 6.713 -28.974 1.00 96.50 195 VAL A CA 1
ATOM 1568 C C . VAL A 1 195 ? 14.067 6.432 -29.318 1.00 96.50 195 VAL A C 1
ATOM 1570 O O . VAL A 1 195 ? 13.194 6.627 -28.476 1.00 96.50 195 VAL A O 1
ATOM 1573 N N . ASP A 1 196 ? 13.798 5.906 -30.514 1.00 96.31 196 ASP A N 1
ATOM 1574 C CA . ASP A 1 196 ? 12.476 5.445 -30.953 1.00 96.31 196 ASP A CA 1
ATOM 1575 C C . ASP A 1 196 ? 11.923 4.315 -30.072 1.00 96.31 196 ASP A C 1
ATOM 1577 O O . ASP A 1 196 ? 10.711 4.171 -29.916 1.00 96.31 196 ASP A O 1
ATOM 1581 N N . LEU A 1 197 ? 12.797 3.553 -29.404 1.00 97.00 197 LEU A N 1
ATOM 1582 C CA . LEU A 1 197 ? 12.364 2.514 -28.474 1.00 97.00 197 LEU A CA 1
ATOM 1583 C C . LEU A 1 197 ? 11.669 3.077 -27.229 1.00 97.00 197 LEU A C 1
ATOM 1585 O O . LEU A 1 197 ? 11.043 2.314 -26.494 1.00 97.00 197 LEU A O 1
ATOM 1589 N N . TRP A 1 198 ? 11.724 4.392 -26.990 1.00 97.31 198 TRP A N 1
ATOM 1590 C CA . TRP A 1 198 ? 10.946 5.039 -25.933 1.00 97.31 198 TRP A CA 1
ATOM 1591 C C . TRP A 1 198 ? 9.441 4.766 -26.058 1.00 97.31 198 TRP A C 1
ATOM 1593 O O . TRP A 1 198 ? 8.771 4.575 -25.042 1.00 97.31 198 TRP A O 1
ATOM 1603 N N . ASP A 1 199 ? 8.927 4.645 -27.285 1.00 95.88 199 ASP A N 1
ATOM 1604 C CA . ASP A 1 199 ? 7.512 4.356 -27.560 1.00 95.88 199 ASP A CA 1
ATOM 1605 C C . ASP A 1 199 ? 7.091 2.954 -27.081 1.00 95.88 199 ASP A C 1
ATOM 1607 O O . ASP A 1 199 ? 5.906 2.661 -26.913 1.00 95.88 199 ASP A O 1
ATOM 1611 N N . PHE A 1 200 ? 8.066 2.088 -26.784 1.00 96.56 200 PHE A N 1
ATOM 1612 C CA . PHE A 1 200 ? 7.845 0.765 -26.212 1.00 96.56 200 PHE A CA 1
ATOM 1613 C C . PHE A 1 200 ? 7.867 0.750 -24.675 1.00 96.56 200 PHE A C 1
ATOM 1615 O O . PHE A 1 200 ? 7.723 -0.318 -24.073 1.00 96.56 200 PHE A O 1
ATOM 1622 N N . ARG A 1 201 ? 8.016 1.899 -24.000 1.00 95.38 201 ARG A N 1
ATOM 1623 C CA . ARG A 1 201 ? 7.936 1.976 -22.532 1.00 95.38 201 ARG A CA 1
ATOM 1624 C C . ARG A 1 201 ? 6.575 1.476 -22.047 1.00 95.38 201 ARG A C 1
ATOM 1626 O O . ARG A 1 201 ? 5.537 2.045 -22.363 1.00 95.38 201 ARG A O 1
ATOM 1633 N N . GLY A 1 202 ? 6.579 0.416 -21.239 1.00 94.62 202 GLY A N 1
ATOM 1634 C CA . GLY A 1 202 ? 5.348 -0.239 -20.781 1.00 94.62 202 GLY A CA 1
ATOM 1635 C C . GLY A 1 202 ? 4.640 -1.113 -21.826 1.00 94.62 202 GLY A C 1
ATOM 1636 O O . GLY A 1 202 ? 3.598 -1.676 -21.507 1.00 94.62 202 GLY A O 1
ATOM 1637 N N . SER A 1 203 ? 5.225 -1.298 -23.010 1.00 96.44 203 SER A N 1
ATOM 1638 C CA . SER A 1 203 ? 4.720 -2.151 -24.095 1.00 96.44 203 SER A CA 1
ATOM 1639 C C . SER A 1 203 ? 5.686 -3.303 -24.373 1.00 96.44 203 SER A C 1
ATOM 1641 O O . SER A 1 203 ? 6.756 -3.379 -23.768 1.00 96.44 203 SER A O 1
ATOM 1643 N N . VAL A 1 204 ? 5.288 -4.277 -25.188 1.00 97.00 204 VAL A N 1
ATOM 1644 C CA . VAL A 1 204 ? 6.160 -5.405 -25.555 1.00 97.00 204 VAL A CA 1
ATOM 1645 C C . VAL A 1 204 ? 7.117 -4.956 -26.649 1.00 97.00 204 VAL A C 1
ATOM 1647 O O . VAL A 1 204 ? 6.661 -4.448 -27.669 1.00 97.00 204 VAL A O 1
ATOM 1650 N N . ILE A 1 205 ? 8.420 -5.174 -26.466 1.00 96.44 205 ILE A N 1
ATOM 1651 C CA . ILE A 1 205 ? 9.430 -4.892 -27.492 1.00 96.44 205 ILE A CA 1
ATOM 1652 C C . ILE A 1 205 ? 9.958 -6.193 -28.120 1.00 96.44 205 ILE A C 1
ATOM 1654 O O . ILE A 1 205 ? 10.361 -7.092 -27.378 1.00 96.44 205 ILE A O 1
ATOM 1658 N N . PRO A 1 206 ? 9.989 -6.320 -29.459 1.00 96.06 206 PRO A N 1
ATOM 1659 C CA . PRO A 1 206 ? 10.675 -7.425 -30.130 1.00 96.06 206 PRO A CA 1
ATOM 1660 C C . PRO A 1 206 ? 12.196 -7.327 -29.971 1.00 96.06 206 PRO A C 1
ATOM 1662 O O . PRO A 1 206 ? 12.775 -6.247 -30.122 1.00 96.06 206 PRO A O 1
ATOM 1665 N N . ARG A 1 207 ? 12.863 -8.450 -29.702 1.00 95.31 207 ARG A N 1
ATOM 1666 C CA . ARG A 1 207 ? 14.319 -8.534 -29.545 1.00 95.31 207 ARG A CA 1
ATOM 1667 C C . ARG A 1 207 ? 15.043 -8.179 -30.844 1.00 95.31 207 ARG A C 1
ATOM 1669 O O . ARG A 1 207 ? 16.114 -7.574 -30.770 1.00 95.31 207 ARG A O 1
ATOM 1676 N N . SER A 1 208 ? 14.438 -8.462 -31.996 1.00 94.56 208 SER A N 1
ATOM 1677 C CA . SER A 1 208 ? 14.911 -8.053 -33.324 1.00 94.56 208 SER A CA 1
ATOM 1678 C C . SER A 1 208 ? 15.088 -6.543 -33.495 1.00 94.56 208 SER A C 1
ATOM 1680 O O . SER A 1 208 ? 15.917 -6.137 -34.301 1.00 94.56 208 SER A O 1
ATOM 1682 N N . ARG A 1 209 ? 14.374 -5.698 -32.732 1.00 94.75 209 ARG A N 1
ATOM 1683 C CA . ARG A 1 209 ? 14.519 -4.229 -32.799 1.00 94.75 209 ARG A CA 1
ATOM 1684 C C . ARG A 1 209 ? 15.723 -3.673 -32.043 1.00 94.75 209 ARG A C 1
ATOM 1686 O O . ARG A 1 209 ? 16.050 -2.499 -32.189 1.00 94.75 209 ARG A O 1
ATOM 1693 N N . ILE A 1 210 ? 16.372 -4.482 -31.211 1.00 95.25 210 ILE A N 1
ATOM 1694 C CA . ILE A 1 210 ? 17.493 -4.044 -30.380 1.00 95.25 210 ILE A CA 1
ATOM 1695 C C . ILE A 1 210 ? 18.782 -4.625 -30.955 1.00 95.25 210 ILE A C 1
ATOM 1697 O O . ILE A 1 210 ? 19.181 -5.729 -30.618 1.00 95.25 210 ILE A O 1
ATOM 1701 N N . HIS A 1 211 ? 19.490 -3.901 -31.809 1.00 92.81 211 HIS A N 1
ATOM 1702 C CA . HIS A 1 211 ? 20.748 -4.392 -32.390 1.00 92.81 211 HIS A CA 1
ATOM 1703 C C . HIS A 1 211 ? 21.942 -4.186 -31.438 1.00 92.81 211 HIS A C 1
ATOM 1705 O O . HIS A 1 211 ? 22.887 -3.469 -31.755 1.00 92.81 211 HIS A O 1
ATOM 1711 N N . LEU A 1 212 ? 21.859 -4.771 -30.239 1.00 93.06 212 LEU A N 1
ATOM 1712 C CA . LEU A 1 212 ? 22.941 -4.855 -29.256 1.00 93.06 212 LEU A CA 1
ATOM 1713 C C . LEU A 1 212 ? 23.350 -6.321 -29.094 1.00 93.06 212 LEU A C 1
ATOM 1715 O O . LEU A 1 212 ? 22.490 -7.170 -28.849 1.00 93.06 212 LEU A O 1
ATOM 1719 N N . GLU A 1 213 ? 24.643 -6.601 -29.240 1.00 86.44 213 GLU A N 1
ATOM 1720 C CA . GLU A 1 213 ? 25.219 -7.947 -29.102 1.00 86.44 213 GLU A CA 1
ATOM 1721 C C . GLU A 1 213 ? 25.533 -8.262 -27.634 1.00 86.44 213 GLU A C 1
ATOM 1723 O O . GLU A 1 213 ? 25.227 -9.341 -27.136 1.00 86.44 213 GLU A O 1
ATOM 1728 N N . GLU A 1 214 ? 26.056 -7.277 -26.904 1.00 92.31 214 GLU A N 1
ATOM 1729 C CA . GLU A 1 214 ? 26.410 -7.425 -25.498 1.00 92.31 214 GLU A CA 1
ATOM 1730 C C . GLU A 1 214 ? 25.173 -7.433 -24.595 1.00 92.31 214 GLU A C 1
ATOM 1732 O O . GLU A 1 214 ? 24.441 -6.441 -24.469 1.00 92.31 214 GLU A O 1
ATOM 1737 N N . ILE A 1 215 ? 24.984 -8.526 -23.849 1.00 92.62 215 ILE A N 1
ATOM 1738 C CA . ILE A 1 215 ? 23.886 -8.633 -22.882 1.00 92.62 215 ILE A CA 1
ATOM 1739 C C . ILE A 1 215 ? 23.954 -7.549 -21.799 1.00 92.62 215 ILE A C 1
ATOM 1741 O O . ILE A 1 215 ? 22.935 -7.153 -21.224 1.00 92.62 215 ILE A O 1
ATOM 1745 N N . SER A 1 216 ? 25.159 -7.065 -21.491 1.00 94.38 216 SER A N 1
ATOM 1746 C CA . SER A 1 216 ? 25.366 -5.997 -20.517 1.00 94.38 216 SER A CA 1
ATOM 1747 C C . SER A 1 216 ? 24.733 -4.679 -20.983 1.00 94.38 216 SER A C 1
ATOM 1749 O O . SER A 1 216 ? 24.071 -4.008 -20.187 1.00 94.38 216 SER A O 1
ATOM 1751 N N . ASP A 1 217 ? 24.839 -4.354 -22.270 1.00 94.94 217 ASP A N 1
ATOM 1752 C CA . ASP A 1 217 ? 24.245 -3.159 -22.865 1.00 94.94 217 ASP A CA 1
ATOM 1753 C C . ASP A 1 217 ? 22.750 -3.335 -23.117 1.00 94.94 217 ASP A C 1
ATOM 1755 O O . ASP A 1 217 ? 21.977 -2.421 -22.822 1.00 94.94 217 ASP A O 1
ATOM 1759 N N . LEU A 1 218 ? 22.311 -4.535 -23.516 1.00 95.31 218 LEU A N 1
ATOM 1760 C CA . LEU A 1 218 ? 20.888 -4.879 -23.564 1.00 95.31 218 LEU A CA 1
ATOM 1761 C C . LEU A 1 218 ? 20.217 -4.640 -22.203 1.00 95.31 218 LEU A C 1
ATOM 1763 O O . LEU A 1 218 ? 19.160 -4.015 -22.128 1.00 95.31 218 LEU A O 1
ATOM 1767 N N . LYS A 1 219 ? 20.845 -5.078 -21.102 1.00 96.12 219 LYS A N 1
ATOM 1768 C CA . LYS A 1 219 ? 20.334 -4.837 -19.743 1.00 96.12 219 LYS A CA 1
ATOM 1769 C C . LYS A 1 219 ? 20.233 -3.348 -19.419 1.00 96.12 219 LYS A C 1
ATOM 1771 O O . LYS A 1 219 ? 19.232 -2.941 -18.834 1.00 96.12 219 LYS A O 1
ATOM 1776 N N . LYS A 1 220 ? 21.236 -2.539 -19.778 1.00 96.19 220 LYS A N 1
ATOM 1777 C CA . LYS A 1 220 ? 21.215 -1.082 -19.550 1.00 96.19 220 LYS A CA 1
ATOM 1778 C C . LYS A 1 220 ? 20.088 -0.414 -20.340 1.00 96.19 220 LYS A C 1
ATOM 1780 O O . LYS A 1 220 ? 19.320 0.342 -19.751 1.00 96.19 220 LYS A O 1
ATOM 1785 N N . LEU A 1 221 ? 19.951 -0.734 -21.627 1.00 96.56 221 LEU A N 1
ATOM 1786 C CA . LEU A 1 221 ? 18.898 -0.190 -22.484 1.00 96.56 221 LEU A CA 1
ATOM 1787 C C . LEU A 1 221 ? 17.507 -0.573 -21.964 1.00 96.56 221 LEU A C 1
ATOM 1789 O O . LEU A 1 221 ? 16.654 0.292 -21.778 1.00 96.56 221 LEU A O 1
ATOM 1793 N N . VAL A 1 222 ? 17.288 -1.852 -21.646 1.00 96.31 222 VAL A N 1
ATOM 1794 C CA . VAL A 1 222 ? 16.011 -2.340 -21.100 1.00 96.31 222 VAL A CA 1
ATOM 1795 C C . VAL A 1 222 ? 15.699 -1.702 -19.742 1.00 96.31 222 VAL A C 1
ATOM 1797 O O . VAL A 1 222 ? 14.540 -1.384 -19.477 1.00 96.31 222 VAL A O 1
ATOM 1800 N N . ALA A 1 223 ? 16.706 -1.447 -18.898 1.00 96.00 223 ALA A N 1
ATOM 1801 C CA . ALA A 1 223 ? 16.522 -0.729 -17.635 1.00 96.00 223 ALA A CA 1
ATOM 1802 C C . ALA A 1 223 ? 16.083 0.731 -17.825 1.00 96.00 223 ALA A C 1
ATOM 1804 O O . ALA A 1 223 ? 15.445 1.283 -16.929 1.00 96.00 223 ALA A O 1
ATOM 1805 N N . ILE A 1 224 ? 16.435 1.351 -18.955 1.00 96.25 224 ILE A N 1
ATOM 1806 C CA . ILE A 1 224 ? 16.056 2.723 -19.304 1.00 96.25 224 ILE A CA 1
ATOM 1807 C C . ILE A 1 224 ? 14.666 2.742 -19.945 1.00 96.25 224 ILE A C 1
ATOM 1809 O O . ILE A 1 224 ? 13.792 3.456 -19.461 1.00 96.25 224 ILE A O 1
ATOM 1813 N N . VAL A 1 225 ? 14.435 1.923 -20.977 1.00 96.50 225 VAL A N 1
ATOM 1814 C CA . VAL A 1 225 ? 13.174 1.880 -21.742 1.00 96.50 225 VAL A CA 1
ATOM 1815 C C . VAL A 1 225 ? 12.024 1.301 -20.914 1.00 96.50 225 VAL A C 1
ATOM 1817 O O . VAL A 1 225 ? 10.914 1.823 -20.963 1.00 96.50 225 VAL A O 1
ATOM 1820 N N . LYS A 1 226 ? 12.289 0.277 -20.093 1.00 96.50 226 LYS A N 1
ATOM 1821 C CA . LYS A 1 226 ? 11.312 -0.425 -19.237 1.00 96.50 226 LYS A CA 1
ATOM 1822 C C . LYS A 1 226 ? 10.085 -0.976 -20.003 1.00 96.50 226 LYS A C 1
ATOM 1824 O O . LYS A 1 226 ? 8.946 -0.624 -19.674 1.00 96.50 226 LYS A O 1
ATOM 1829 N N . PRO A 1 227 ? 10.285 -1.832 -21.023 1.00 96.88 227 PRO A N 1
ATOM 1830 C CA . PRO A 1 227 ? 9.200 -2.467 -21.775 1.00 96.88 227 PRO A CA 1
ATOM 1831 C C . PRO A 1 227 ? 8.503 -3.554 -20.947 1.00 96.88 227 PRO A C 1
ATOM 1833 O O . PRO A 1 227 ? 9.170 -4.352 -20.296 1.00 96.88 227 PRO A O 1
ATOM 1836 N N . SER A 1 228 ? 7.172 -3.653 -21.011 1.00 95.19 228 SER A N 1
ATOM 1837 C CA . SER A 1 228 ? 6.392 -4.649 -20.245 1.00 95.19 228 SER A CA 1
ATOM 1838 C C . SER A 1 228 ? 6.898 -6.092 -20.394 1.00 95.19 228 SER A C 1
ATOM 1840 O O . SER A 1 228 ? 6.865 -6.855 -19.426 1.00 95.19 228 SER A O 1
ATOM 1842 N N . ALA A 1 229 ? 7.406 -6.442 -21.578 1.00 96.44 229 ALA A N 1
ATOM 1843 C CA . ALA A 1 229 ? 8.138 -7.670 -21.840 1.00 96.44 229 ALA A CA 1
ATOM 1844 C C . ALA A 1 229 ? 9.096 -7.491 -23.028 1.00 96.44 229 ALA A C 1
ATOM 1846 O O . ALA A 1 229 ? 8.868 -6.658 -23.909 1.00 96.44 229 ALA A O 1
ATOM 1847 N N . LEU A 1 230 ? 10.142 -8.312 -23.055 1.00 96.88 230 LEU A N 1
ATOM 1848 C CA . LEU A 1 230 ? 11.030 -8.511 -24.192 1.00 96.88 230 LEU A CA 1
ATOM 1849 C C . LEU A 1 230 ? 10.585 -9.780 -24.922 1.00 96.88 230 LEU A C 1
ATOM 1851 O O . LEU A 1 230 ? 10.639 -10.872 -24.355 1.00 96.88 230 LEU A O 1
ATOM 1855 N N . PHE A 1 231 ? 10.125 -9.639 -26.159 1.00 96.81 231 PHE A N 1
ATOM 1856 C CA . PHE A 1 231 ? 9.753 -10.766 -27.002 1.00 96.81 231 PHE A CA 1
ATOM 1857 C C . PHE A 1 231 ? 10.985 -11.276 -27.744 1.00 96.81 231 PHE A C 1
ATOM 1859 O O . PHE A 1 231 ? 11.508 -10.597 -28.618 1.00 96.81 231 PHE A O 1
ATOM 1866 N N . ASP A 1 232 ? 11.468 -12.454 -27.35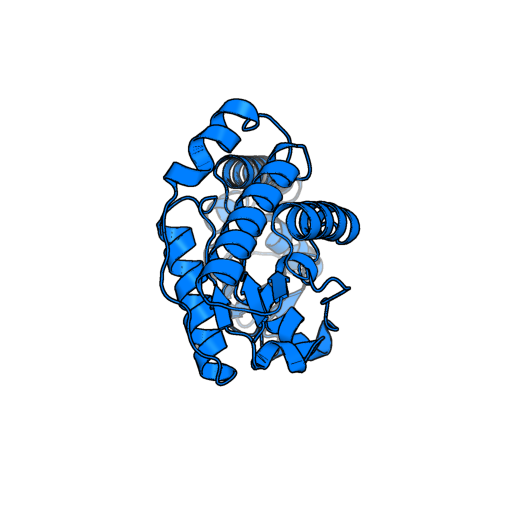9 1.00 95.44 232 ASP A N 1
ATOM 1867 C CA . ASP A 1 232 ? 12.635 -13.103 -27.953 1.00 95.44 232 ASP A CA 1
ATOM 1868 C C . ASP A 1 232 ? 12.249 -13.832 -29.252 1.00 95.44 232 ASP A C 1
ATOM 1870 O O . ASP A 1 232 ? 12.079 -15.054 -29.292 1.00 95.44 232 ASP A O 1
ATOM 1874 N N . ASP A 1 233 ? 12.059 -13.034 -30.303 1.00 94.38 233 ASP A N 1
ATOM 1875 C CA . ASP A 1 233 ? 11.673 -13.437 -31.659 1.00 94.38 233 ASP A CA 1
ATOM 1876 C C . ASP A 1 233 ? 12.839 -13.978 -32.496 1.00 94.38 233 ASP A C 1
ATOM 1878 O O . ASP A 1 233 ? 12.621 -14.680 -33.480 1.00 94.38 233 ASP A O 1
ATOM 1882 N N . ILE A 1 234 ? 14.079 -13.708 -32.083 1.00 93.06 234 ILE A N 1
ATOM 1883 C CA . ILE A 1 234 ? 15.294 -14.140 -32.793 1.00 93.06 234 ILE A CA 1
ATOM 1884 C C . ILE A 1 234 ? 16.016 -15.319 -32.133 1.00 93.06 234 ILE A C 1
ATOM 1886 O O . ILE A 1 234 ? 17.051 -15.740 -32.641 1.00 93.06 234 ILE A O 1
ATOM 1890 N N . ARG A 1 235 ? 15.493 -15.853 -31.017 1.00 91.12 235 ARG A N 1
ATOM 1891 C CA . ARG A 1 235 ? 16.157 -16.893 -30.206 1.00 91.12 235 ARG A CA 1
ATOM 1892 C C . ARG A 1 235 ? 17.575 -16.473 -29.809 1.00 91.12 235 ARG A C 1
ATOM 1894 O O . ARG A 1 235 ? 18.543 -17.176 -30.088 1.00 91.12 235 ARG A O 1
ATOM 1901 N N . ASP A 1 236 ? 17.687 -15.315 -29.167 1.00 89.94 236 ASP A N 1
ATOM 1902 C CA . ASP A 1 236 ? 18.969 -14.762 -28.736 1.00 89.94 236 ASP A CA 1
ATOM 1903 C C . ASP A 1 236 ? 19.686 -15.721 -27.765 1.00 89.94 236 ASP A C 1
ATOM 1905 O O . ASP A 1 236 ? 19.205 -16.008 -26.661 1.00 89.94 236 ASP A O 1
ATOM 1909 N N . ALA A 1 237 ? 20.865 -16.195 -28.176 1.00 89.94 237 ALA A N 1
ATOM 1910 C CA . ALA A 1 237 ? 21.689 -17.122 -27.409 1.00 89.94 237 ALA A CA 1
ATOM 1911 C C . ALA A 1 237 ? 22.083 -16.561 -26.029 1.00 89.94 237 ALA A C 1
ATOM 1913 O O . ALA A 1 237 ? 22.129 -17.315 -25.055 1.00 89.94 237 ALA A O 1
ATOM 1914 N N . GLU A 1 238 ? 22.271 -15.242 -25.904 1.00 90.12 238 GLU A N 1
ATOM 1915 C CA . GLU A 1 238 ? 22.617 -14.577 -24.639 1.00 90.12 238 GLU A CA 1
ATOM 1916 C C . GLU A 1 238 ? 21.456 -14.584 -23.628 1.00 90.12 238 GLU A C 1
ATOM 1918 O O . GLU A 1 238 ? 21.649 -14.564 -22.399 1.00 90.12 238 GLU A O 1
ATOM 1923 N N . LEU A 1 239 ? 20.216 -14.626 -24.126 1.00 91.25 239 LEU A N 1
ATOM 1924 C CA . LEU A 1 239 ? 19.027 -14.765 -23.288 1.00 91.25 239 LEU A CA 1
ATOM 1925 C C . LEU A 1 239 ? 18.830 -16.212 -22.826 1.00 91.25 239 LEU A C 1
ATOM 1927 O O . LEU A 1 239 ? 18.325 -16.418 -21.713 1.00 91.25 239 LEU A O 1
ATOM 1931 N N . GLY A 1 240 ? 19.247 -17.191 -23.635 1.00 89.19 240 GLY A N 1
ATOM 1932 C CA . GLY A 1 240 ? 19.069 -18.620 -23.372 1.00 89.19 240 GLY A CA 1
ATOM 1933 C C . GLY A 1 240 ? 17.617 -18.948 -23.011 1.00 89.19 240 GLY A C 1
ATOM 1934 O O . GLY A 1 240 ? 16.691 -18.373 -23.574 1.00 89.19 240 GLY A O 1
ATOM 1935 N N . ASP A 1 241 ? 17.403 -19.787 -21.993 1.00 89.94 241 ASP A N 1
ATOM 1936 C CA . ASP A 1 241 ? 16.063 -20.163 -21.498 1.00 89.94 241 ASP A CA 1
ATOM 1937 C C . ASP A 1 241 ? 15.535 -19.265 -20.366 1.00 89.94 241 ASP A C 1
ATOM 1939 O O . ASP A 1 241 ? 14.589 -19.602 -19.642 1.00 89.94 241 ASP A O 1
ATOM 1943 N N . ARG A 1 242 ? 16.147 -18.093 -20.151 1.00 92.19 242 ARG A N 1
ATOM 1944 C CA . ARG A 1 242 ? 15.731 -17.203 -19.061 1.00 92.19 242 ARG A CA 1
ATOM 1945 C C . ARG A 1 242 ? 14.295 -16.729 -19.294 1.00 92.19 242 ARG A C 1
ATOM 1947 O O . ARG A 1 242 ? 13.929 -16.319 -20.395 1.00 92.19 242 ARG A O 1
ATOM 1954 N N . ARG A 1 243 ? 13.496 -16.731 -18.222 1.00 93.38 243 ARG A N 1
ATOM 1955 C CA . ARG A 1 243 ? 12.145 -16.128 -18.186 1.00 93.38 243 ARG A CA 1
ATOM 1956 C C . ARG A 1 243 ? 12.159 -14.642 -17.825 1.00 93.38 243 ARG A C 1
ATOM 1958 O O . ARG A 1 243 ? 11.172 -13.943 -18.024 1.00 93.38 243 ARG A O 1
ATOM 1965 N N . TRP A 1 244 ? 13.268 -14.167 -17.262 1.00 94.50 244 TRP A N 1
ATOM 1966 C CA . TRP A 1 244 ? 13.423 -12.798 -16.781 1.00 94.50 244 TRP A CA 1
ATOM 1967 C C . TRP A 1 244 ? 14.813 -12.269 -17.113 1.00 94.50 244 TRP A C 1
ATOM 1969 O O . TRP A 1 244 ? 15.819 -12.899 -16.772 1.00 94.50 244 TRP A O 1
ATOM 1979 N N . LEU A 1 245 ? 14.869 -11.079 -17.702 1.00 95.19 245 LEU A N 1
ATOM 1980 C CA . LEU A 1 245 ? 16.084 -10.290 -17.824 1.00 95.19 245 LEU A CA 1
ATOM 1981 C C . LEU A 1 245 ? 16.219 -9.402 -16.584 1.00 95.19 245 LEU A C 1
ATOM 1983 O O . LEU A 1 245 ? 15.466 -8.444 -16.403 1.00 95.19 245 LEU A O 1
ATOM 1987 N N . LYS A 1 246 ? 17.176 -9.733 -15.712 1.00 94.00 246 LYS A N 1
ATOM 1988 C CA . LYS A 1 246 ? 17.466 -8.936 -14.514 1.00 94.00 246 LYS A CA 1
ATOM 1989 C C . LYS A 1 246 ? 18.308 -7.716 -14.881 1.00 94.00 246 LYS A C 1
ATOM 1991 O O . LYS A 1 246 ? 19.440 -7.888 -15.338 1.00 94.00 246 LYS A O 1
ATOM 1996 N N . THR A 1 247 ? 17.782 -6.511 -14.653 1.00 89.69 247 THR A N 1
ATOM 1997 C CA . THR A 1 247 ? 18.453 -5.243 -14.999 1.00 89.69 247 THR A CA 1
ATOM 1998 C C . THR A 1 247 ? 18.662 -4.319 -13.790 1.00 89.69 247 THR A C 1
ATOM 2000 O O . THR A 1 247 ? 18.869 -3.119 -13.951 1.00 89.69 247 THR A O 1
ATOM 2003 N N . GLY A 1 248 ? 18.601 -4.861 -12.569 1.00 84.75 248 GLY A N 1
ATOM 2004 C CA . GLY A 1 248 ? 18.741 -4.112 -11.317 1.00 84.75 248 GLY A CA 1
ATOM 2005 C C . GLY A 1 248 ? 17.396 -3.930 -10.617 1.00 84.75 248 GLY A C 1
ATOM 2006 O O . GLY A 1 248 ? 16.776 -4.911 -10.212 1.00 84.75 248 GLY A O 1
ATOM 2007 N N . SER A 1 249 ? 16.940 -2.682 -10.469 1.00 80.56 249 SER A N 1
ATOM 2008 C CA . SER A 1 249 ? 15.629 -2.361 -9.874 1.00 80.56 249 SER A CA 1
ATOM 2009 C C . SER A 1 249 ? 14.445 -2.685 -10.791 1.00 80.56 249 SER A C 1
ATOM 2011 O O . SER A 1 249 ? 13.302 -2.721 -10.336 1.00 80.56 249 SER A O 1
ATOM 2013 N N . TYR A 1 250 ? 14.719 -2.940 -12.069 1.00 89.62 250 TYR A N 1
ATOM 2014 C CA . TYR A 1 250 ? 13.756 -3.379 -13.063 1.00 89.62 250 TYR A CA 1
ATOM 2015 C C . TYR A 1 250 ? 14.099 -4.803 -13.519 1.00 89.62 250 TYR A C 1
ATOM 2017 O O . TYR A 1 250 ? 15.265 -5.143 -13.715 1.00 89.62 250 TYR A O 1
ATOM 2025 N N . ASN A 1 251 ? 13.084 -5.653 -13.656 1.00 92.31 251 ASN A N 1
ATOM 2026 C CA . ASN A 1 251 ? 13.222 -6.985 -14.236 1.00 92.31 251 ASN A CA 1
ATOM 2027 C C . ASN A 1 251 ? 12.221 -7.082 -15.381 1.00 92.31 251 ASN A C 1
ATOM 2029 O O . ASN A 1 251 ? 11.020 -6.938 -15.158 1.00 92.31 251 ASN A O 1
ATOM 2033 N N . CYS A 1 252 ? 12.714 -7.326 -16.588 1.00 95.38 252 CYS A N 1
ATOM 2034 C CA . CYS A 1 252 ? 11.869 -7.458 -17.765 1.00 95.38 252 CYS A CA 1
ATOM 2035 C C . CYS A 1 252 ? 11.511 -8.930 -17.968 1.00 95.38 252 CYS A C 1
ATOM 2037 O O . CYS A 1 252 ? 12.396 -9.791 -17.929 1.00 95.38 252 CYS A O 1
ATOM 2039 N N . ARG A 1 253 ? 10.226 -9.241 -18.158 1.00 95.25 253 ARG A N 1
ATOM 2040 C CA . ARG A 1 253 ? 9.806 -10.599 -18.519 1.00 95.25 253 ARG A CA 1
ATOM 2041 C C . ARG A 1 253 ? 10.265 -10.890 -19.944 1.00 95.25 253 ARG A C 1
ATOM 2043 O O . ARG A 1 253 ? 10.126 -10.033 -20.809 1.00 95.25 253 ARG A O 1
ATOM 2050 N N . ILE A 1 254 ? 10.775 -12.090 -20.184 1.00 96.19 254 ILE A N 1
ATOM 2051 C CA . ILE A 1 254 ? 11.088 -12.565 -21.532 1.00 96.19 254 ILE A CA 1
ATOM 2052 C C . ILE A 1 254 ? 9.942 -13.471 -21.976 1.00 96.19 254 ILE A C 1
ATOM 2054 O O . ILE A 1 254 ? 9.605 -14.414 -21.259 1.00 96.19 254 ILE A O 1
ATOM 2058 N N . ILE A 1 255 ? 9.346 -13.172 -23.127 1.00 95.44 255 ILE A N 1
ATOM 2059 C CA . ILE A 1 255 ? 8.283 -13.973 -23.748 1.00 95.44 255 ILE A CA 1
ATOM 2060 C C . ILE A 1 255 ? 8.764 -14.536 -25.084 1.00 95.44 255 ILE A C 1
ATOM 2062 O O . ILE A 1 255 ? 9.659 -13.978 -25.716 1.00 95.44 255 ILE A O 1
ATOM 2066 N N . ARG A 1 256 ? 8.192 -15.665 -25.500 1.00 93.06 256 ARG A N 1
ATOM 2067 C CA . ARG A 1 256 ? 8.556 -16.421 -26.706 1.00 93.06 256 ARG A CA 1
ATOM 2068 C C . ARG A 1 256 ? 7.273 -16.969 -27.331 1.00 93.06 256 ARG A C 1
ATOM 2070 O O . ARG A 1 256 ? 6.325 -17.211 -26.601 1.00 93.06 256 ARG A O 1
ATOM 2077 N N . GLU A 1 257 ? 7.275 -17.259 -28.632 1.00 78.62 257 GLU A N 1
ATOM 2078 C CA . GLU A 1 257 ? 6.123 -17.780 -29.413 1.00 78.62 257 GLU A CA 1
ATOM 2079 C C . GLU A 1 257 ? 5.473 -19.090 -28.901 1.00 78.62 257 GLU A C 1
ATOM 2081 O O . GLU A 1 257 ? 4.556 -19.608 -29.527 1.00 78.62 257 GLU A O 1
ATOM 2086 N N . LYS A 1 258 ? 5.942 -19.656 -27.782 1.00 60.25 258 LYS A N 1
ATOM 2087 C CA . LYS A 1 258 ? 5.418 -20.885 -27.168 1.00 60.25 258 LYS A CA 1
ATOM 2088 C C . LYS A 1 258 ? 4.830 -20.682 -25.756 1.00 60.25 258 LYS A C 1
ATOM 2090 O O . LYS A 1 258 ? 4.655 -21.673 -25.054 1.00 60.25 258 LYS A O 1
ATOM 2095 N N . GLU A 1 259 ? 4.550 -19.447 -25.330 1.00 50.47 259 GLU A N 1
ATOM 2096 C CA . GLU A 1 259 ? 3.801 -19.140 -24.089 1.00 50.47 259 GLU A CA 1
ATOM 2097 C C . GLU A 1 259 ? 2.444 -18.492 -24.372 1.00 50.47 259 GLU A C 1
ATOM 2099 O O . GLU A 1 259 ? 2.395 -17.594 -25.242 1.00 50.47 259 GLU A O 1
#

Organism: NCBI:txid1236046

InterPro domains:
  IPR003828 Epoxyqueuosine reductase QueH [PF02677] (3-170)
  IPR003828 Epoxyqueuosine reductase QueH [PTHR36701] (3-182)

Foldseek 3Di:
DEEEEEQALLLVLLQCVQPVVCLPHHYDDDQLQAPDVVRLVLRLVLNVVLCVVVVGDRDDRDHDVVLCVVLCVVCVPPDQVDPSVLVSLLSRLLVRLVVCVVVVHQEYEYSLLQDPSHDLVSSVVSNVVSCVVSVHHYDGDRSHDDPVSCVVSCVVRDDDPFSRHPSRVVVSVVVVVVLLVVLLVCCCVVPVVCSVLLVQQQAEAEPVSDPDLDLLVVLVNCVSSVHQAYEDAPCRVVCHPDQWSDNDPGIHGYHYPPD

Solvent-accessible surface area (backbone atoms only — not comparable to full-atom values): 14234 Å² total; per-residue (Å²): 94,38,30,32,36,40,82,41,37,65,24,41,55,25,22,35,68,54,37,62,74,54,67,73,33,50,51,38,44,60,58,32,49,40,45,54,69,69,53,42,53,50,42,49,53,30,30,47,52,49,20,63,76,69,75,39,80,71,50,70,90,54,86,49,50,73,82,30,44,68,52,43,76,75,26,48,88,46,55,90,85,35,66,34,46,54,50,55,49,45,54,42,50,48,55,45,50,55,50,22,56,76,75,67,31,61,25,30,38,51,22,57,37,19,32,90,90,45,59,46,70,60,53,41,54,50,39,51,52,47,17,66,74,68,74,40,48,51,62,73,65,85,20,59,46,60,68,77,78,43,50,71,81,49,57,91,51,69,76,79,87,48,90,28,31,60,57,42,46,52,53,43,50,52,54,47,53,54,49,51,50,53,31,49,55,46,34,54,69,79,38,56,94,53,48,76,51,54,80,28,44,66,30,74,37,58,45,77,78,53,95,60,87,51,64,70,56,46,31,52,52,46,53,50,40,46,31,60,23,39,30,48,79,70,68,53,74,89,56,61,89,53,57,55,50,78,39,77,98,42,70,32,37,42,44,47,102,88,117

Nearest PDB structures (foldseek):
  7lc5-assembly1_A  TM=9.008E-01  e=5.085E-15  Thermotoga maritima MSB8
  9d86-assembly1_A  TM=9.011E-01  e=1.960E-14  Thermotoga maritima MSB8
  7lc7-assembly1_A  TM=8.816E-01  e=8.922E-15  Thermotoga maritima MSB8
  9dco-assembly1_A  TM=8.961E-01  e=1.402E-13  Thermotoga maritima MSB8
  9deu-assembly1_A  TM=8.767E-01  e=7.993E-14  Thermotoga maritima MSB8

Sequence (259 aa):
MNLLHVCCAPDLVSAVVKRAELRKSELFFYNPNIFPVEEFLRRYDALRKVCAEMSLDLPEQYYFPEDFSDVLDSFGAEREGGMRCVKCIELRLRKTAILAKSIGASSFTTTLLASPMKSIAQVTLIGEKLAAEFDIEFVSGNFRADRDELRDLLKGVYRQNYCGCLPSRNEAIRKREITDSKDRERLEKDFKKFVDLWDFRGSVIPRSRIHLEEISDLKKLVAIVKPSALFDDIRDAELGDRRWLKTGSYNCRIIREKE